Protein 1U00 (pdb70)

Radius of gyration: 21.73 Å; Cα contacts (8 Å, |Δi|>4): 408; chains: 2; bounding box: 70×28×55 Å

Organism: Escherichia coli (strain K12) (NCBI:txid83333)

GO terms:
  GO:0005524 ATP binding (F, IDA)
  GO:0005829 cytosol (C, IDA)
  GO:0016887 ATP hydrolysis activity (F, IDA)
  GO:1990230 iron-sulfur cluster transfer complex (C, IDA)
  GO:0043531 ADP binding (F, IDA)
  GO:0070417 cellular response to cold (P, IEP)
  GO:0005515 protein binding (F, IPI)

Solvent-accessible surface area: 13089 Å² total; per-residue (Å²): 206,98,64,12,60,1,3,9,1,0,25,6,31,36,26,4,4,21,70,13,0,72,99,94,22,67,18,82,19,53,118,52,47,14,0,10,6,24,26,85,35,21,71,10,0,5,0,7,0,0,27,2,18,30,39,36,35,154,43,16,105,74,61,26,144,31,19,0,150,52,3,35,70,70,94,42,37,44,2,61,0,131,0,48,0,81,6,38,67,125,27,45,11,20,0,32,0,82,3,159,81,90,36,45,98,25,64,38,126,40,67,87,96,214,45,39,78,123,84,33,27,58,58,40,62,160,51,28,157,74,92,41,72,98,6,87,139,24,40,101,30,10,75,46,59,28,55,1,39,127,16,42,44,69,17,126,20,11,22,84,71,25,42,90,43,21,56,91,76,64,76,106,79,5,54,83,7,15,62,88,0,49,133,34,14,151,32,116,80,39,109,38,0,106,63,4,16,56,56,2,79,72,73,20,61,99,5,60,51,78,81,112,85,29,72,60,113,56,82,130,178,33,139,63,122,97,141,132,72,19,0,31,81,53,117,155

Nearest PDB structures (foldseek):
  1u00-assembly1_A  TM=1.004E+00  e=6.717E-44  Escherichia coli
  3dpo-assembly2_A  TM=9.534E-01  e=3.598E-24  Escherichia coli K-12
  1dky-assembly1_A  TM=9.247E-01  e=4.054E-24  Escherichia coli
  1dkx-assembly1_A  TM=8.933E-01  e=2.232E-24  Escherichia coli
  4f01-assembly3_B  TM=8.906E-01  e=1.118E-23  Escherichia coli K-12

Sequence (236 aa):
MDVIPLSLGLETMGGLVEKVIPRNTTIPVARAQDFTTFKDGQTAMSIHVMQGERELVQDCRSLARFALRGIPALPAGGAHIRVTFQVDADGLLSVTAMEKSTGVEASIQVKPSYGLTDSEIASMIKDSMSYAEQDVKARMLAEQKVEAARVLESLHGALAADAALLSAAERQVIDDAAAHLSEVAQGDDVDAIEQAIKNVDKQTQDFAARRMDQSVRRALKGHSVDEELPPVKIHC

InterPro domains:
  IPR010236 ISC system FeS cluster assembly, HscA chaperone [MF_00679] (1-616)
  IPR010236 ISC system FeS cluster assembly, HscA chaperone [TIGR01991] (21-615)
  IPR013126 Heat shock protein 70 family [PF00012] (22-600)
  IPR013126 Heat shock protein 70 family [PTHR19375] (22-562)
  IPR018181 Heat shock protein 70, conserved site [PS00297] (24-31)
  IPR018181 Heat shock protein 70, conserved site [PS00329] (205-218)
  IPR018181 Heat shock protein 70, conserved site [PS01036] (332-346)
  IPR029047 Heat shock protein 70kD, peptide-binding domain superfamily [G3DSA:2.60.34.10] (380-518)
  IPR029047 Heat shock protein 70kD, peptide-binding domain superfamily [SSF100920] (384-535)
  IPR029048 Heat shock protein 70kD, C-terminal domain superfamily [G3DSA:1.20.1270.10] (520-615)
  IPR029048 Heat shock protein 70kD, C-terminal domain superfamily [SSF100934] (504-615)
  IPR042039 HscA chaperone, nucleotide-binding domain [cd10236] (18-379)
  IPR043129 ATPase, nucleotide binding domain [SSF53067] (20-196)
  IPR043129 ATPase, nucleotide binding domain [SSF53067] (200-377)

B-factor: mean 29.14, std 11.16, range [11.76, 73.15]

CATH classification: 2.60.34.10 (+1 more: 1.20.1270.10)

Secondary structure (DSSP, 8-state):
--B-SS-EEEEETTTEEEEEE-TT-BSSEEEEEEEE-SSTT---EEEEEEE-SSSBGGGSEEEEEEEE--PPP-STT-S-EEEEEEE-TT--EEEEEEETTT--EEEEEE---S---HHHHHHHHHHHHHTHHHHHHHHHHHHHHHHHHHHHHHHHHHHHHHGGGS-HHHHHHHHHHHHHHHHHTTSS-HHHHHHHHHHHHHHHHHHHHHHHHHHHHHHHH---S--/-PPPEES--

Foldseek 3Di:
DDWAQWFKFWQDALQWTDTFRHGGHDPQDKGKDKDWFQAAQDFKDKTWMWTADFTGNVLTHTQDIDMQGRQGGGGGRPWMKMWMWGQHPQGKIKIKIATDPPRRIDMDIGDDDDDDDPVVSVVRVVVCVVCVVVRVLSVLLSVLLSVLSSLLNVVVVLCVVPVVLDDPVLVVLLVVLNVLLVVCNPDRDSVSNVVSSVSNCVSCVVVVVVVVVVVCCCVPVHDDPVD/DDDDDDPDD

Structure (mmCIF, N/CA/C/O backbone):
data_1U00
#
_entry.id   1U00
#
_cell.length_a   62.761
_cell.length_b   83.340
_cell.length_c   128.734
_cell.angle_alpha   90.00
_cell.angle_beta   90.00
_cell.angle_gamma   90.00
#
_symmetry.space_group_name_H-M   'I 2 2 2'
#
loop_
_entity.id
_entity.type
_entity.pdbx_description
1 polymer 'Chaperone protein hscA'
2 polymer 'IscU recognition peptide'
3 water water
#
loop_
_atom_site.group_PDB
_atom_site.id
_atom_site.type_symbol
_atom_site.label_atom_id
_atom_site.label_alt_id
_atom_site.label_comp_id
_atom_site.label_asym_id
_atom_site.label_entity_id
_atom_site.label_seq_id
_atom_site.pdbx_PDB_ins_code
_atom_site.Cartn_x
_atom_site.Cartn_y
_atom_site.Cartn_z
_atom_site.occupancy
_atom_site.B_iso_or_equiv
_atom_site.auth_seq_id
_atom_site.auth_comp_id
_atom_site.auth_asym_id
_atom_site.auth_atom_id
_atom_site.pdbx_PDB_model_num
ATOM 1 N N . MET A 1 1 ? 47.257 17.891 50.994 1.00 41.59 389 MET A N 1
ATOM 2 C CA . MET A 1 1 ? 46.348 16.835 50.460 1.00 41.96 389 MET A CA 1
ATOM 3 C C . MET A 1 1 ? 46.660 16.506 48.981 1.00 40.57 389 MET A C 1
ATOM 4 O O . MET A 1 1 ? 47.126 17.400 48.219 1.00 43.56 389 MET A O 1
ATOM 9 N N . ASP A 1 2 ? 46.311 15.273 48.596 1.00 34.60 390 ASP A N 1
ATOM 10 C CA . ASP A 1 2 ? 46.342 14.718 47.260 1.00 30.27 390 ASP A CA 1
ATOM 11 C C . ASP A 1 2 ? 45.378 15.356 46.246 1.00 27.00 390 ASP A C 1
ATOM 12 O O . ASP A 1 2 ? 44.325 15.845 46.636 1.00 24.66 390 ASP A O 1
ATOM 17 N N . VAL A 1 3 ? 45.700 15.302 44.971 1.00 23.86 391 VAL A N 1
ATOM 18 C CA . VAL A 1 3 ? 44.858 15.908 43.937 1.00 26.03 391 VAL A CA 1
ATOM 19 C C . VAL A 1 3 ? 44.618 14.893 42.815 1.00 26.44 391 VAL A C 1
ATOM 20 O O . VAL A 1 3 ? 45.335 13.924 42.714 1.00 27.52 391 VAL A O 1
ATOM 24 N N . ILE A 1 4 ? 43.608 15.119 41.989 1.00 25.24 392 ILE A N 1
ATOM 25 C CA . ILE A 1 4 ? 43.361 14.270 40.813 1.00 26.78 392 ILE A CA 1
ATOM 26 C C . ILE A 1 4 ? 44.355 14.617 39.706 1.00 25.39 392 ILE A C 1
ATOM 27 O O . ILE A 1 4 ? 44.522 15.802 39.432 1.00 25.74 392 ILE A O 1
ATOM 32 N N . PRO A 1 5 ? 45.077 13.637 39.160 1.00 23.77 393 PRO A N 1
ATOM 33 C CA . PRO A 1 5 ? 46.144 13.969 38.184 1.00 23.71 393 PRO A CA 1
ATOM 34 C C . PRO A 1 5 ? 45.597 14.337 36.806 1.00 21.82 393 PRO A C 1
ATOM 35 O O . PRO A 1 5 ? 46.289 15.049 36.098 1.00 22.07 393 PRO A O 1
ATOM 39 N N . LEU A 1 6 ? 44.423 13.846 36.428 1.00 18.68 394 LEU A N 1
ATOM 40 C CA . LEU A 1 6 ? 43.831 14.161 35.120 1.00 19.64 394 LEU A CA 1
ATOM 41 C C . LEU A 1 6 ? 42.362 14.406 35.267 1.00 18.94 394 LEU A C 1
ATOM 42 O O . LEU A 1 6 ? 41.817 13.826 36.215 1.00 18.06 394 LEU A O 1
ATOM 47 N N . SER A 1 7 ? 41.714 15.133 34.334 1.00 17.47 395 SER A N 1
ATOM 48 C CA . SER A 1 7 ? 40.303 15.480 34.436 1.00 16.42 395 SER A CA 1
ATOM 49 C C . SER A 1 7 ? 39.496 14.207 34.305 1.00 16.16 395 SER A C 1
ATOM 50 O O . SER A 1 7 ? 39.888 13.319 33.527 1.00 15.31 395 SER A O 1
ATOM 53 N N . LEU A 1 8 ? 38.359 14.148 34.983 1.00 15.24 396 LEU A N 1
ATOM 54 C CA . LEU A 1 8 ? 37.433 13.042 34.895 1.00 15.36 396 LEU A CA 1
ATOM 55 C C . LEU A 1 8 ? 36.174 13.609 34.227 1.00 16.40 396 LEU A C 1
ATOM 56 O O . LEU A 1 8 ? 35.676 14.739 34.587 1.00 16.34 396 LEU A O 1
ATOM 61 N N . GLY A 1 9 ? 35.624 12.877 33.279 1.00 17.60 397 GLY A N 1
ATOM 62 C CA . GLY A 1 9 ? 34.444 13.332 32.555 1.00 17.32 397 GLY A CA 1
ATOM 63 C C . GLY A 1 9 ? 33.632 12.252 31.939 1.00 16.92 397 GLY A C 1
ATOM 64 O O . GLY A 1 9 ? 33.854 11.078 32.242 1.00 14.95 397 GLY A O 1
ATOM 65 N N . LEU A 1 10 ? 32.726 12.641 31.083 1.00 16.11 398 LEU A N 1
ATOM 66 C CA . LEU A 1 10 ? 31.706 11.757 30.548 1.00 18.46 398 LEU A CA 1
ATOM 67 C C . LEU A 1 10 ? 31.662 11.908 29.043 1.00 15.97 398 LEU A C 1
ATOM 68 O O . LEU A 1 10 ? 31.656 13.059 28.535 1.00 17.06 398 LEU A O 1
ATOM 73 N N . GLU A 1 11 ? 31.451 10.834 28.284 1.00 15.03 399 GLU A N 1
ATOM 74 C CA . GLU A 1 11 ? 31.168 10.947 26.849 1.00 15.32 399 GLU A CA 1
ATOM 75 C C . GLU A 1 11 ? 29.823 11.663 26.638 1.00 14.90 399 GLU A C 1
ATOM 76 O O . GLU A 1 11 ? 28.792 11.319 27.325 1.00 17.08 399 GLU A O 1
ATOM 82 N N . THR A 1 12 ? 29.791 12.622 25.740 1.00 14.85 400 THR A N 1
ATOM 83 C CA . THR A 1 12 ? 28.527 13.222 25.271 1.00 14.78 400 THR A CA 1
ATOM 84 C C . THR A 1 12 ? 28.334 13.018 23.762 1.00 16.01 400 THR A C 1
ATOM 85 O O . THR A 1 12 ? 29.277 12.608 23.055 1.00 15.24 400 THR A O 1
ATOM 89 N N . MET A 1 13 ? 27.126 13.266 23.267 1.00 17.42 401 MET A N 1
ATOM 90 C CA . MET A 1 13 ? 26.823 13.066 21.855 1.00 18.25 401 MET A CA 1
ATOM 91 C C . MET A 1 13 ? 27.905 13.637 20.943 1.00 19.62 401 MET A C 1
ATOM 92 O O . MET A 1 13 ? 28.390 14.743 21.152 1.00 21.24 401 MET A O 1
ATOM 97 N N . GLY A 1 14 ? 28.304 12.851 19.941 1.00 20.99 402 GLY A N 1
ATOM 98 C CA . GLY A 1 14 ? 29.234 13.302 18.920 1.00 21.85 402 GLY A CA 1
ATOM 99 C C . GLY A 1 14 ? 30.634 12.807 19.191 1.00 20.93 402 GLY A C 1
ATOM 100 O O . GLY A 1 14 ? 31.579 13.254 18.536 1.00 21.17 402 GLY A O 1
ATOM 101 N N . GLY A 1 15 ? 30.774 11.874 20.129 1.00 21.56 403 GLY A N 1
ATOM 102 C CA . GLY A 1 15 ? 32.101 11.343 20.470 1.00 20.17 403 GLY A CA 1
ATOM 103 C C . GLY A 1 15 ? 32.984 12.377 21.240 1.00 19.59 403 GLY A C 1
ATOM 104 O O . GLY A 1 15 ? 34.214 12.375 21.074 1.00 17.67 403 GLY A O 1
ATOM 105 N N . LEU A 1 16 ? 32.361 13.248 22.068 1.00 18.43 404 LEU A N 1
ATOM 106 C CA . LEU A 1 16 ? 33.056 14.327 22.762 1.00 18.40 404 LEU A CA 1
ATOM 107 C C . LEU A 1 16 ? 33.114 13.981 24.254 1.00 17.81 404 LEU A C 1
ATOM 108 O O . LEU A 1 16 ? 32.298 13.153 24.750 1.00 17.67 404 LEU A O 1
ATOM 113 N N . VAL A 1 17 ? 34.048 14.596 24.975 1.00 16.38 405 VAL A N 1
ATOM 114 C CA . VAL A 1 17 ? 34.191 14.394 26.399 1.00 16.07 405 VAL A CA 1
ATOM 115 C C . VAL A 1 17 ? 33.913 15.688 27.158 1.00 16.49 405 VAL A C 1
ATOM 116 O O . VAL A 1 17 ? 34.612 16.704 26.918 1.00 15.14 405 VAL A O 1
ATOM 120 N N . GLU A 1 18 ? 32.929 15.639 28.056 1.00 15.36 406 GLU A N 1
ATOM 121 C CA . GLU A 1 18 ? 32.587 16.782 28.927 1.00 16.90 406 GLU A CA 1
ATOM 122 C C . GLU A 1 18 ? 33.279 16.559 30.283 1.00 17.09 406 GLU A C 1
ATOM 123 O O . GLU A 1 18 ? 33.008 15.563 30.991 1.00 15.80 406 GLU A O 1
ATOM 129 N N . LYS A 1 19 ? 34.133 17.488 30.715 1.00 16.17 407 LYS A N 1
ATOM 130 C CA . LYS A 1 19 ? 34.861 17.365 31.963 1.00 15.38 407 LYS A CA 1
ATOM 131 C C . LYS A 1 19 ? 33.971 17.702 33.136 1.00 17.94 407 LYS A C 1
ATOM 132 O O . LYS A 1 19 ? 33.261 18.693 33.081 1.00 17.91 407 LYS A O 1
ATOM 138 N N . VAL A 1 20 ? 33.937 16.852 34.149 1.00 17.05 408 VAL A N 1
ATOM 139 C CA . VAL A 1 20 ? 33.089 17.005 35.331 1.00 15.99 408 VAL A CA 1
ATOM 140 C C . VAL A 1 20 ? 34.000 17.377 36.489 1.00 16.65 408 VAL A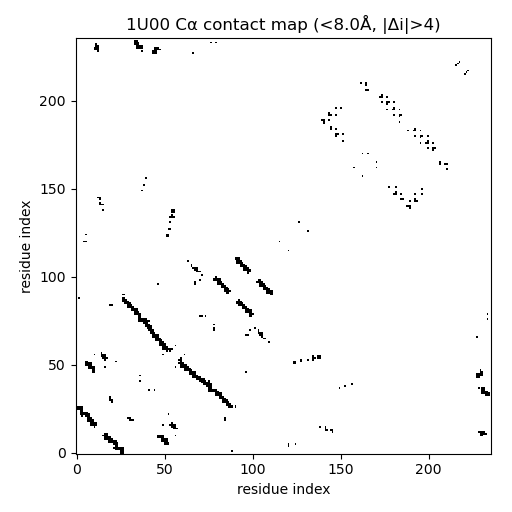 C 1
ATOM 141 O O . VAL A 1 20 ? 33.634 18.243 37.296 1.00 16.76 408 VAL A O 1
ATOM 145 N N . ILE A 1 21 ? 35.118 16.673 36.691 1.00 16.27 409 ILE A N 1
ATOM 146 C CA . ILE A 1 21 ? 36.050 17.067 37.793 1.00 17.25 409 ILE A CA 1
ATOM 147 C C . ILE A 1 21 ? 37.377 17.463 37.101 1.00 18.08 409 ILE A C 1
ATOM 148 O O . ILE A 1 21 ? 38.017 16.593 36.480 1.00 20.39 409 ILE A O 1
ATOM 153 N N . PRO A 1 22 ? 37.810 18.721 37.184 1.00 19.89 410 PRO A N 1
ATOM 154 C CA . PRO A 1 22 ? 39.095 19.148 36.535 1.00 19.57 410 PRO A CA 1
ATOM 155 C C . PRO A 1 22 ? 40.364 18.572 37.169 1.00 18.40 410 PRO A C 1
ATOM 156 O O . PRO A 1 22 ? 40.471 18.342 38.404 1.00 18.84 410 PRO A O 1
ATOM 160 N N . ARG A 1 23 ? 41.340 18.304 36.313 1.00 19.61 411 ARG A N 1
ATOM 161 C CA . ARG A 1 23 ? 42.698 17.989 36.667 1.00 19.91 411 ARG A CA 1
ATOM 162 C C . ARG A 1 23 ? 43.160 18.970 37.838 1.00 19.52 411 ARG A C 1
ATOM 163 O O . ARG A 1 23 ? 42.798 20.168 37.850 1.00 17.67 411 ARG A O 1
ATOM 171 N N . ASN A 1 24 ? 43.897 18.423 38.812 1.00 18.49 412 ASN A N 1
ATOM 172 C CA . ASN A 1 24 ? 44.432 19.197 39.910 1.00 22.73 412 ASN A CA 1
ATOM 173 C C . ASN A 1 24 ? 43.452 19.641 41.008 1.00 22.60 412 ASN A C 1
ATOM 174 O O . ASN A 1 24 ? 43.773 20.421 41.957 1.00 22.60 412 ASN A O 1
ATOM 179 N N . THR A 1 25 ? 42.286 19.033 41.007 1.00 20.21 413 THR A N 1
ATOM 180 C CA . THR A 1 25 ? 41.328 19.283 42.029 1.00 19.29 413 THR A CA 1
ATOM 181 C C . THR A 1 25 ? 41.729 18.452 43.280 1.00 19.80 413 THR A C 1
ATOM 182 O O . THR A 1 25 ? 42.057 17.279 43.156 1.00 17.51 413 THR A O 1
ATOM 186 N N . THR A 1 26 ? 41.728 19.050 44.451 1.00 20.66 414 THR A N 1
ATOM 187 C CA . THR A 1 26 ? 42.039 18.337 45.710 1.00 22.38 414 THR A CA 1
ATOM 188 C C . THR A 1 26 ? 40.974 17.232 46.005 1.00 20.90 414 THR A C 1
ATOM 189 O O . THR A 1 26 ? 39.776 17.483 45.844 1.00 18.48 414 THR A O 1
ATOM 193 N N . ILE A 1 27 ? 41.372 16.081 46.502 1.00 18.89 415 ILE A N 1
ATOM 194 C CA . ILE A 1 27 ? 40.402 15.072 46.860 1.00 19.21 415 ILE A CA 1
ATOM 195 C C . ILE A 1 27 ? 40.319 15.025 48.403 1.00 19.85 415 ILE A C 1
ATOM 196 O O . ILE A 1 27 ? 41.287 15.332 49.054 1.00 18.63 415 ILE A O 1
ATOM 201 N N . PRO A 1 28 ? 39.204 14.671 49.017 1.00 20.28 416 PRO A N 1
ATOM 202 C CA . PRO A 1 28 ? 37.972 14.164 48.393 1.00 18.90 416 PRO A CA 1
ATOM 203 C C . PRO A 1 28 ? 37.153 15.277 47.773 1.00 19.74 416 PRO A C 1
ATOM 204 O O . PRO A 1 28 ? 37.300 16.444 48.200 1.00 19.63 416 PRO A O 1
ATOM 208 N N . VAL A 1 29 ? 36.415 14.979 46.699 1.00 18.09 417 VAL A N 1
ATOM 209 C CA . VAL A 1 29 ? 35.649 15.993 46.000 1.00 18.88 417 VAL A CA 1
ATOM 210 C C . VAL A 1 29 ? 34.434 15.326 45.341 1.00 17.98 417 VAL A C 1
ATOM 211 O O . VAL A 1 29 ? 34.464 14.140 44.961 1.00 17.94 417 VAL A O 1
ATOM 215 N N . ALA A 1 30 ? 33.415 16.110 45.098 1.00 17.14 418 ALA A N 1
ATOM 216 C CA . ALA A 1 30 ? 32.282 15.705 44.276 1.00 16.53 418 ALA A CA 1
ATOM 217 C C . ALA A 1 30 ? 31.813 16.898 43.455 1.00 18.25 418 ALA A C 1
ATOM 218 O O . ALA A 1 30 ? 31.885 18.053 43.944 1.00 17.46 418 ALA A O 1
ATOM 220 N N . ARG A 1 31 ? 31.420 16.635 42.185 1.00 17.55 419 ARG A N 1
ATOM 221 C CA . ARG A 1 31 ? 30.918 17.638 41.246 1.00 16.75 419 ARG A CA 1
ATOM 222 C C . ARG A 1 31 ? 29.829 16.970 40.423 1.00 16.66 419 ARG A C 1
ATOM 223 O O . ARG A 1 31 ? 29.894 15.730 40.183 1.00 14.59 419 ARG A O 1
ATOM 231 N N . ALA A 1 32 ? 28.842 17.727 39.962 1.00 13.49 420 ALA A N 1
ATOM 232 C CA . ALA A 1 32 ? 27.785 17.186 39.121 1.00 15.34 420 ALA A CA 1
ATOM 233 C C . ALA A 1 32 ? 27.646 17.994 37.872 1.00 17.26 420 ALA A C 1
ATOM 234 O O . ALA A 1 32 ? 28.007 19.179 37.926 1.00 17.32 420 ALA A O 1
ATOM 236 N N . GLN A 1 33 ? 27.069 17.436 36.817 1.00 15.93 421 GLN A N 1
ATOM 237 C CA . GLN A 1 33 ? 26.618 18.196 35.620 1.00 16.75 421 GLN A CA 1
ATOM 238 C C . GLN A 1 33 ? 25.333 17.606 35.110 1.00 17.52 421 GLN A C 1
ATOM 239 O O . GLN A 1 33 ? 25.018 16.450 35.432 1.00 14.89 421 GLN A O 1
ATOM 245 N N . ASP A 1 34 ? 24.533 18.384 34.394 1.00 15.49 422 ASP A N 1
ATOM 246 C CA . ASP A 1 34 ? 23.206 17.979 33.988 1.00 15.58 422 ASP A CA 1
ATOM 247 C C . ASP A 1 34 ? 23.064 17.779 32.476 1.00 17.43 422 ASP A C 1
ATOM 248 O O . ASP A 1 34 ? 23.788 18.402 31.690 1.00 17.37 422 ASP A O 1
ATOM 253 N N . PHE A 1 35 ? 22.210 16.837 32.059 1.00 16.64 423 PHE A N 1
ATOM 254 C CA . PHE A 1 35 ? 22.159 16.349 30.714 1.00 15.66 423 PHE A CA 1
ATOM 255 C C . PHE A 1 35 ? 20.751 15.986 30.380 1.00 15.39 423 PHE A C 1
ATOM 256 O O . PHE A 1 35 ? 19.860 15.982 31.275 1.00 15.56 423 PHE A O 1
ATOM 264 N N . THR A 1 36 ? 20.528 15.676 29.100 1.00 16.59 424 THR A N 1
ATOM 265 C CA . THR A 1 36 ? 19.198 15.314 28.650 1.00 17.42 424 THR A CA 1
ATOM 266 C C . THR A 1 36 ? 19.284 14.269 27.534 1.00 18.50 424 THR A C 1
ATOM 267 O O . THR A 1 36 ? 20.401 13.847 27.178 1.00 15.36 424 THR A O 1
ATOM 271 N N . THR A 1 37 ? 18.110 13.917 26.994 1.00 18.12 425 THR A N 1
ATOM 272 C CA . THR A 1 37 ? 17.958 12.903 25.964 1.00 19.53 425 THR A CA 1
ATOM 273 C C . THR A 1 37 ? 18.071 13.565 24.581 1.00 20.57 425 THR A C 1
ATOM 274 O O . THR A 1 37 ? 17.983 14.807 24.428 1.00 20.58 425 THR A O 1
ATOM 278 N N . PHE A 1 38 ? 18.307 12.709 23.602 1.00 21.64 426 PHE A N 1
ATOM 279 C CA . PHE A 1 38 ? 18.483 13.059 22.206 1.00 22.41 426 PHE A CA 1
ATOM 280 C C . PHE A 1 38 ? 17.273 12.688 21.348 1.00 25.12 426 PHE A C 1
ATOM 281 O O . PHE A 1 38 ? 17.034 13.365 20.355 1.00 25.61 426 PHE A O 1
ATOM 289 N N . LYS A 1 39 ? 16.480 11.712 21.747 1.00 25.82 427 LYS A N 1
ATOM 290 C CA . LYS A 1 39 ? 15.332 11.284 20.948 1.00 26.90 427 LYS A CA 1
ATOM 291 C C . LYS A 1 39 ? 14.061 11.158 21.745 1.00 27.14 427 LYS A C 1
ATOM 292 O O . LYS A 1 39 ? 14.053 10.861 22.979 1.00 25.07 427 LYS A O 1
ATOM 294 N N . ASP A 1 40 ? 12.954 11.383 21.045 1.00 27.65 428 ASP A N 1
ATOM 295 C CA . ASP A 1 40 ? 11.628 11.286 21.614 1.00 29.79 428 ASP A CA 1
ATOM 296 C C . ASP A 1 40 ? 11.459 9.909 22.292 1.00 27.75 428 ASP A C 1
ATOM 297 O O . ASP A 1 40 ? 11.797 8.950 21.704 1.00 27.58 428 ASP A O 1
ATOM 302 N N . GLY A 1 41 ? 10.903 9.810 23.493 1.00 27.00 429 GLY A N 1
ATOM 303 C CA . GLY A 1 41 ? 10.675 8.499 24.100 1.00 26.34 429 GLY A CA 1
ATOM 304 C C . GLY A 1 41 ? 11.915 7.731 24.558 1.00 23.94 429 GLY A C 1
ATOM 305 O O . GLY A 1 41 ? 11.825 6.593 25.034 1.00 24.36 429 GLY A O 1
ATOM 306 N N . GLN A 1 42 ? 13.093 8.343 24.499 1.00 22.04 430 GLN A N 1
ATOM 307 C CA . GLN A 1 42 ? 14.324 7.682 25.034 1.00 20.52 430 GLN A CA 1
ATOM 308 C C . GLN A 1 42 ? 14.201 7.209 26.480 1.00 20.25 430 GLN A C 1
ATOM 309 O O . GLN A 1 42 ? 13.919 8.047 27.394 1.00 20.72 430 GLN A O 1
ATOM 315 N N . THR A 1 43 ? 14.442 5.910 26.773 1.00 18.17 431 THR A N 1
ATOM 316 C CA . THR A 1 43 ? 14.300 5.460 28.128 1.00 19.29 431 THR A CA 1
ATOM 317 C C . THR A 1 43 ? 15.632 5.102 28.750 1.00 18.98 431 THR A C 1
ATOM 318 O O . THR A 1 43 ? 15.701 4.779 29.952 1.00 19.63 431 THR A O 1
ATOM 322 N N . ALA A 1 44 ? 16.694 5.146 27.966 1.00 19.57 432 ALA A N 1
ATOM 323 C CA . ALA A 1 44 ? 18.009 4.812 28.529 1.00 20.87 432 ALA A CA 1
ATOM 324 C C . ALA A 1 44 ? 19.132 5.789 28.132 1.00 20.01 432 ALA A C 1
ATOM 325 O O . ALA A 1 44 ? 19.102 6.356 27.012 1.00 21.38 432 ALA A O 1
ATOM 327 N N . MET A 1 45 ? 20.179 5.880 28.959 1.00 17.58 433 MET A N 1
ATOM 328 C CA . MET A 1 45 ? 21.305 6.716 28.542 1.00 17.87 433 MET A CA 1
ATOM 329 C C . MET A 1 45 ? 22.587 6.031 28.960 1.00 16.85 433 MET A C 1
ATOM 330 O O . MET A 1 45 ? 22.684 5.568 30.123 1.00 17.08 433 MET A O 1
ATOM 335 N N . SER A 1 46 ? 23.583 6.077 28.088 1.00 17.36 434 SER A N 1
ATOM 336 C CA . SER A 1 46 ? 24.893 5.481 28.368 1.00 17.65 434 SER A CA 1
ATOM 337 C C . SER A 1 46 ? 25.838 6.413 29.105 1.00 17.73 434 SER A C 1
ATOM 338 O O . SER A 1 46 ? 25.974 7.550 28.681 1.00 18.67 434 SER A O 1
ATOM 341 N N . ILE A 1 47 ? 26.318 6.036 30.293 1.00 14.73 435 ILE A N 1
ATOM 342 C CA . ILE A 1 47 ? 27.208 6.867 31.107 1.00 13.69 435 ILE A CA 1
ATOM 343 C C . ILE A 1 47 ? 28.638 6.305 30.989 1.00 16.53 435 ILE A C 1
ATOM 344 O O . ILE A 1 47 ? 28.898 5.200 31.489 1.00 17.73 435 ILE A O 1
ATOM 349 N N . HIS A 1 48 ? 29.540 6.969 30.233 1.00 15.63 436 HIS A N 1
ATOM 350 C CA . HIS A 1 48 ? 30.834 6.416 29.859 1.00 15.93 436 HIS A CA 1
ATOM 351 C C . HIS A 1 48 ? 31.823 7.360 30.482 1.00 17.16 436 HIS A C 1
ATOM 352 O O . HIS A 1 48 ? 31.892 8.573 30.006 1.00 16.15 436 HIS A O 1
ATOM 359 N N . VAL A 1 49 ? 32.437 6.929 31.560 1.00 15.01 437 VAL A N 1
ATOM 360 C CA . VAL A 1 49 ? 33.366 7.664 32.401 1.00 15.98 437 VAL A CA 1
ATOM 361 C C . VAL A 1 49 ? 34.806 7.615 31.794 1.00 18.32 437 VAL A C 1
ATOM 362 O O . VAL A 1 49 ? 35.376 6.519 31.536 1.00 14.34 437 VAL A O 1
ATOM 366 N N . MET A 1 50 ? 35.388 8.781 31.568 1.00 16.33 438 MET A N 1
ATOM 367 C CA . MET A 1 50 ? 36.701 8.899 30.988 1.00 19.45 438 MET A CA 1
ATOM 368 C C . MET A 1 50 ? 37.639 9.804 31.757 1.00 19.16 438 MET A C 1
ATOM 369 O O . MET A 1 50 ? 37.221 10.602 32.604 1.00 17.57 438 MET A O 1
ATOM 374 N N . GLN A 1 51 ? 38.911 9.668 31.423 1.00 15.78 439 GLN A N 1
ATOM 375 C CA . GLN A 1 51 ? 39.958 10.362 32.070 1.00 15.22 439 GLN A CA 1
ATOM 376 C C . GLN A 1 51 ? 40.853 10.954 31.024 1.00 16.95 439 GLN A C 1
ATOM 377 O O . GLN A 1 51 ? 41.289 10.231 30.042 1.00 18.08 439 GLN A O 1
ATOM 383 N N . GLY A 1 52 ? 41.176 12.230 31.171 1.00 18.44 440 GLY A N 1
ATOM 384 C CA . GLY A 1 52 ? 42.073 12.905 30.229 1.00 19.17 440 GLY A CA 1
ATOM 385 C C . GLY A 1 52 ? 41.693 14.364 29.990 1.00 19.17 440 GLY A C 1
ATOM 386 O O . GLY A 1 52 ? 40.684 14.858 30.529 1.00 18.24 440 GLY A O 1
ATOM 387 N N . GLU A 1 53 ? 42.492 15.052 29.179 1.00 19.55 441 GLU A N 1
ATOM 388 C CA . GLU A 1 53 ? 42.359 16.449 28.949 1.00 21.11 441 GLU A CA 1
ATOM 389 C C . GLU A 1 53 ? 41.833 16.843 27.551 1.00 21.72 441 GLU A C 1
ATOM 390 O O . GLU A 1 53 ? 41.301 17.923 27.408 1.00 23.28 441 GLU A O 1
ATOM 396 N N . ARG A 1 54 ? 41.898 15.947 26.575 1.00 20.74 442 ARG A N 1
ATOM 397 C CA . ARG A 1 54 ? 41.496 16.260 25.206 1.00 19.30 442 ARG A CA 1
ATOM 398 C C . ARG A 1 54 ? 39.977 16.168 24.944 1.00 19.36 442 ARG A C 1
ATOM 399 O O . ARG A 1 54 ? 39.242 15.714 25.842 1.00 18.84 442 ARG A O 1
ATOM 407 N N . GLU A 1 55 ? 39.521 16.579 23.761 1.00 16.70 443 GLU A N 1
ATOM 408 C CA . GLU A 1 55 ? 38.111 16.859 23.530 1.00 18.14 443 GLU A CA 1
ATOM 409 C C . GLU A 1 55 ? 37.412 15.628 22.971 1.00 18.22 443 GLU A C 1
ATOM 410 O O . GLU A 1 55 ? 36.235 15.465 23.245 1.00 18.59 443 GLU A O 1
ATOM 416 N N . LEU A 1 56 ? 38.138 14.742 22.254 1.00 20.16 444 LEU A N 1
ATOM 417 C CA . LEU A 1 56 ? 37.487 13.545 21.658 1.00 19.54 444 LEU A CA 1
ATOM 418 C C . LEU A 1 56 ? 37.650 12.255 22.470 1.00 19.06 444 LEU A C 1
ATOM 419 O O . LEU A 1 56 ? 38.682 11.990 23.100 1.00 17.44 444 LEU A O 1
ATOM 424 N N . VAL A 1 57 ? 36.614 11.409 22.429 1.00 18.82 445 VAL A N 1
ATOM 425 C CA . VAL A 1 57 ? 36.637 10.157 23.181 1.00 19.46 445 VAL A CA 1
ATOM 426 C C . VAL A 1 57 ? 37.884 9.328 22.884 1.00 19.91 445 VAL A C 1
ATOM 427 O O . VAL A 1 57 ? 38.503 8.749 23.760 1.00 17.35 445 VAL A O 1
ATOM 431 N N . GLN A 1 58 ? 38.252 9.301 21.623 1.00 20.59 446 GLN A N 1
ATOM 432 C CA . GLN A 1 58 ? 39.378 8.457 21.199 1.00 24.44 446 GLN A CA 1
ATOM 433 C C . GLN A 1 58 ? 40.697 8.971 21.733 1.00 23.95 446 GLN A C 1
ATOM 434 O O . GLN A 1 58 ? 41.684 8.231 21.795 1.00 24.58 446 GLN A O 1
ATOM 440 N N . ASP A 1 59 ? 40.746 10.234 22.150 1.00 21.19 447 ASP A N 1
ATOM 441 C CA . ASP A 1 59 ? 41.961 10.727 22.748 1.00 21.99 447 ASP A CA 1
ATOM 442 C C . ASP A 1 59 ? 41.980 10.749 24.294 1.00 22.77 447 ASP A C 1
ATOM 443 O O . ASP A 1 59 ? 42.891 11.354 24.880 1.00 22.56 447 ASP A O 1
ATOM 448 N N . CYS A 1 60 ? 40.963 10.179 24.972 1.00 19.43 448 CYS A N 1
ATOM 449 C CA . CYS A 1 60 ? 40.961 10.083 26.444 1.00 19.24 448 CYS A CA 1
ATOM 450 C C . CYS A 1 60 ? 40.978 8.622 26.817 1.00 20.43 448 CYS A C 1
ATOM 451 O O . CYS A 1 60 ? 40.713 7.763 25.955 1.00 20.38 448 CYS A O 1
ATOM 454 N N . ARG A 1 61 ? 41.234 8.338 28.071 1.00 19.98 449 ARG A N 1
ATOM 455 C CA . ARG A 1 61 ? 41.203 6.957 28.556 1.00 22.24 449 ARG A CA 1
ATOM 456 C C . ARG A 1 61 ? 39.840 6.503 29.080 1.00 20.66 449 ARG A C 1
ATOM 457 O O . ARG A 1 61 ? 39.291 7.159 29.965 1.00 22.52 449 ARG A O 1
ATOM 465 N N . SER A 1 62 ? 39.288 5.413 28.558 1.00 19.99 450 SER A N 1
ATOM 466 C CA . SER A 1 62 ? 37.989 4.877 28.998 1.00 20.90 450 SER A CA 1
ATOM 467 C C . SER A 1 62 ? 38.149 4.211 30.369 1.00 22.14 450 SER A C 1
ATOM 468 O O . SER A 1 62 ? 38.945 3.253 30.511 1.00 23.30 450 SER A O 1
ATOM 471 N N . LEU A 1 63 ? 37.449 4.684 31.408 1.00 20.14 451 LEU A N 1
ATOM 472 C CA . LEU A 1 63 ? 37.515 4.047 32.716 1.00 19.56 451 LEU A CA 1
ATOM 473 C C . LEU A 1 63 ? 36.391 3.009 32.940 1.00 21.54 451 LEU A C 1
ATOM 474 O O . LEU A 1 63 ? 36.640 1.917 33.453 1.00 19.46 451 LEU A O 1
ATOM 479 N N . ALA A 1 64 ? 35.159 3.370 32.586 1.00 20.53 452 ALA A N 1
ATOM 480 C CA . ALA A 1 64 ? 34.003 2.441 32.807 1.00 19.26 452 ALA A CA 1
ATOM 481 C C . ALA A 1 64 ? 32.805 2.913 32.071 1.00 20.62 452 ALA A C 1
ATOM 482 O O . ALA A 1 64 ? 32.723 4.122 31.621 1.00 18.88 452 ALA A O 1
ATOM 484 N N . ARG A 1 65 ? 31.835 2.028 31.898 1.00 18.05 453 ARG A N 1
ATOM 485 C CA . ARG A 1 65 ? 30.610 2.388 31.242 1.00 18.97 453 ARG A CA 1
ATOM 486 C C . ARG A 1 65 ? 29.466 1.659 31.940 1.00 21.02 453 ARG A C 1
ATOM 487 O O . ARG A 1 65 ? 29.636 0.462 32.338 1.00 19.27 453 ARG A O 1
ATOM 495 N N . PHE A 1 66 ? 28.308 2.337 32.092 1.00 17.41 454 PHE A N 1
ATOM 496 C CA . PHE A 1 66 ? 27.087 1.731 32.578 1.00 18.23 454 PHE A CA 1
ATOM 497 C C . PHE A 1 66 ? 25.877 2.455 31.976 1.00 18.31 454 PHE A C 1
ATOM 498 O O . PHE A 1 66 ? 26.083 3.447 31.353 1.00 17.51 454 PHE A O 1
ATOM 506 N N . ALA A 1 67 ? 24.647 1.995 32.166 1.00 19.21 455 ALA A N 1
ATOM 507 C CA . ALA A 1 67 ? 23.485 2.749 31.667 1.00 19.21 455 ALA A CA 1
ATOM 508 C C . ALA A 1 67 ? 22.538 3.116 32.762 1.00 20.06 455 ALA A C 1
ATOM 509 O O . ALA A 1 67 ? 22.347 2.401 33.688 1.00 18.54 455 ALA A O 1
ATOM 511 N N . LEU A 1 68 ? 21.908 4.274 32.595 1.00 19.96 456 LEU A N 1
ATOM 512 C CA . LEU A 1 68 ? 20.782 4.640 33.349 1.00 18.35 456 LEU A CA 1
ATOM 513 C C . LEU A 1 68 ? 19.589 4.159 32.515 1.00 18.30 456 LEU A C 1
ATOM 514 O O . LEU A 1 68 ? 19.421 4.512 31.353 1.00 16.29 456 LEU A O 1
ATOM 519 N N . ARG A 1 69 ? 18.679 3.435 33.150 1.00 19.40 457 ARG A N 1
ATOM 520 C CA . ARG A 1 69 ? 17.476 2.908 32.451 1.00 20.21 457 ARG A CA 1
ATOM 521 C C . ARG A 1 69 ? 16.240 3.305 33.213 1.00 19.57 457 ARG A C 1
ATOM 522 O O . ARG A 1 69 ? 16.340 3.795 34.334 1.00 20.78 457 ARG A O 1
ATOM 530 N N . GLY A 1 70 ? 15.058 3.149 32.639 1.00 20.31 458 GLY A N 1
ATOM 531 C CA . GLY A 1 70 ? 13.844 3.514 33.357 1.00 21.09 458 GLY A CA 1
ATOM 532 C C . GLY A 1 70 ? 13.545 5.030 33.269 1.00 22.70 458 GLY A C 1
ATOM 533 O O . GLY A 1 70 ? 12.752 5.546 34.074 1.00 22.40 458 GLY A O 1
ATOM 534 N N . ILE A 1 71 ? 14.196 5.753 32.335 1.00 22.32 459 ILE A N 1
ATOM 535 C CA . ILE A 1 71 ? 13.908 7.187 32.210 1.00 21.38 459 ILE A CA 1
ATOM 536 C C . ILE A 1 71 ? 12.458 7.230 31.716 1.00 20.93 459 ILE A C 1
ATOM 537 O O . ILE A 1 71 ? 12.181 6.615 30.676 1.00 18.29 459 ILE A O 1
ATOM 542 N N . PRO A 1 72 ? 11.582 8.047 32.304 1.00 22.66 460 PRO A N 1
ATOM 543 C CA . PRO A 1 72 ? 10.228 8.198 31.722 1.00 24.28 460 PRO A CA 1
ATOM 544 C C . PRO A 1 72 ? 10.281 8.673 30.271 1.00 23.73 460 PRO A C 1
ATOM 545 O O . PRO A 1 72 ? 11.084 9.544 29.891 1.00 23.05 460 PRO A O 1
ATOM 549 N N . ALA A 1 73 ? 9.402 8.132 29.452 1.00 25.07 461 ALA A N 1
ATOM 550 C CA . ALA A 1 73 ? 9.388 8.418 28.034 1.00 26.21 461 ALA A CA 1
ATOM 551 C C . ALA A 1 73 ? 8.841 9.858 27.859 1.00 27.82 461 ALA A C 1
ATOM 552 O O . ALA A 1 73 ? 7.690 10.178 28.250 1.00 28.13 461 ALA A O 1
ATOM 554 N N . LEU A 1 74 ? 9.640 10.732 27.277 1.00 26.76 462 LEU A N 1
ATOM 555 C CA . LEU A 1 74 ? 9.242 12.139 27.133 1.00 26.76 462 LEU A CA 1
ATOM 556 C C . LEU A 1 74 ? 9.820 12.596 25.793 1.00 27.08 462 LEU A C 1
ATOM 557 O O . LEU A 1 74 ? 10.636 11.912 25.208 1.00 25.53 462 LEU A O 1
ATOM 562 N N . PRO A 1 75 ? 9.383 13.733 25.274 1.00 27.94 463 PRO A N 1
ATOM 563 C CA . PRO A 1 75 ? 9.929 14.293 24.023 1.00 27.45 463 PRO A CA 1
ATOM 564 C C . PRO A 1 75 ? 11.442 14.532 24.142 1.00 25.53 463 PRO A C 1
ATOM 565 O O . PRO A 1 75 ? 11.918 14.671 25.266 1.00 25.88 463 PRO A O 1
ATOM 569 N N . ALA A 1 76 ? 12.172 14.514 23.036 1.00 25.79 464 ALA A N 1
ATOM 570 C CA . ALA A 1 76 ? 13.603 14.683 23.032 1.00 25.89 464 ALA A CA 1
ATOM 571 C C . ALA A 1 76 ? 13.975 15.979 23.784 1.00 26.53 464 ALA A C 1
ATOM 572 O O . ALA A 1 76 ? 13.382 17.011 23.573 1.00 24.60 464 ALA A O 1
ATOM 574 N N . GLY A 1 77 ? 14.953 15.895 24.662 1.00 24.67 465 GLY A N 1
ATOM 575 C CA . GLY A 1 77 ? 15.366 17.038 25.449 1.00 24.29 465 GLY A CA 1
ATOM 576 C C . GLY A 1 77 ? 14.524 17.291 26.657 1.00 24.91 465 GLY A C 1
ATOM 577 O O . GLY A 1 77 ? 14.755 18.276 27.283 1.00 26.75 465 GLY A O 1
ATOM 578 N N . GLY A 1 78 ? 13.539 16.449 26.968 1.00 23.83 466 GLY A N 1
ATOM 579 C CA . GLY A 1 78 ? 12.608 16.725 28.046 1.00 24.68 466 GLY A CA 1
ATOM 580 C C . GLY A 1 78 ? 12.990 16.154 29.396 1.00 25.12 466 GLY A C 1
ATOM 581 O O . GLY A 1 78 ? 12.809 16.809 30.418 1.00 27.20 466 GLY A O 1
ATOM 582 N N . ALA A 1 79 ? 13.614 14.992 29.419 1.00 22.18 467 ALA A N 1
ATOM 583 C CA . ALA A 1 79 ? 14.005 14.389 30.709 1.00 20.35 467 ALA A CA 1
ATOM 584 C C . ALA A 1 79 ? 15.215 15.068 31.275 1.00 19.55 467 ALA A C 1
ATOM 585 O O . ALA A 1 79 ? 16.131 15.375 30.538 1.00 21.42 467 ALA A O 1
ATOM 587 N N . HIS A 1 80 ? 15.254 15.302 32.571 1.00 18.08 468 HIS A N 1
ATOM 588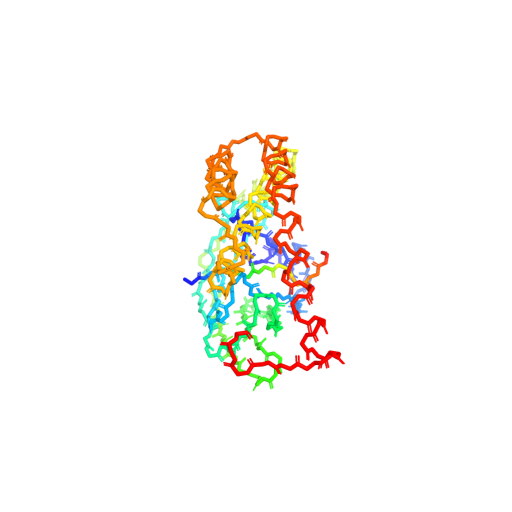 C CA . HIS A 1 80 ? 16.356 16.033 33.130 1.00 17.62 468 HIS A CA 1
ATOM 589 C C . HIS A 1 80 ? 17.198 15.010 33.947 1.00 16.30 468 HIS A C 1
ATOM 590 O O . HIS A 1 80 ? 16.719 14.467 34.942 1.00 17.60 468 HIS A O 1
ATOM 597 N N . ILE A 1 81 ? 18.418 14.771 33.521 1.00 16.05 469 ILE A N 1
ATOM 598 C CA . ILE A 1 81 ? 19.398 13.896 34.217 1.00 16.92 469 ILE A CA 1
ATOM 599 C C . ILE A 1 81 ? 20.542 14.633 34.933 1.00 15.75 469 ILE A C 1
ATOM 600 O O . ILE A 1 81 ? 21.099 15.565 34.397 1.00 19.18 469 ILE A O 1
ATOM 605 N N . ARG A 1 82 ? 20.851 14.311 36.167 1.00 13.95 470 ARG A N 1
ATOM 606 C CA . ARG A 1 82 ? 22.053 14.844 36.825 1.00 14.17 470 ARG A CA 1
ATOM 607 C C . ARG A 1 82 ? 23.052 13.673 36.973 1.00 15.95 470 ARG A C 1
ATOM 608 O O . ARG A 1 82 ? 22.638 12.580 37.479 1.00 15.70 470 ARG A O 1
ATOM 616 N N . VAL A 1 83 ? 24.293 13.861 36.550 1.00 14.17 471 VAL A N 1
ATOM 617 C CA . VAL A 1 83 ? 25.395 12.885 36.836 1.00 14.83 471 VAL A CA 1
ATOM 618 C C . VAL A 1 83 ? 26.369 13.469 37.821 1.00 15.90 471 VAL A C 1
ATOM 619 O O . VAL A 1 83 ? 26.917 14.586 37.631 1.00 15.10 471 VAL A O 1
ATOM 623 N N . THR A 1 84 ? 26.557 12.798 38.925 1.00 15.01 472 THR A N 1
ATOM 624 C CA . THR A 1 84 ? 27.463 13.176 39.926 1.00 14.79 472 THR A CA 1
ATOM 625 C C . THR A 1 84 ? 28.730 12.295 39.974 1.00 16.53 472 THR A C 1
ATOM 626 O O . THR A 1 84 ? 28.580 11.031 40.073 1.00 15.92 472 THR A O 1
ATOM 630 N N . PHE A 1 85 ? 29.902 12.916 40.002 1.00 14.81 473 PHE A N 1
ATOM 631 C CA . PHE A 1 85 ? 31.200 12.208 40.153 1.00 14.28 473 PHE A CA 1
ATOM 632 C C . PHE A 1 85 ? 31.716 12.474 41.555 1.00 16.09 473 PHE A C 1
ATOM 633 O O . PHE A 1 85 ? 31.692 13.619 42.042 1.00 16.05 473 PHE A O 1
ATOM 641 N N . GLN A 1 86 ? 32.129 11.431 42.262 1.00 16.32 474 GLN A N 1
ATOM 642 C CA . GLN A 1 86 ? 32.661 11.542 43.612 1.00 19.45 474 GLN A CA 1
ATOM 643 C C . GLN A 1 86 ? 34.028 10.827 43.699 1.00 18.89 474 GLN A C 1
ATOM 644 O O . GLN A 1 86 ? 34.134 9.703 43.241 1.00 20.20 474 GLN A O 1
ATOM 650 N N . VAL A 1 87 ? 35.066 11.455 44.201 1.00 18.50 475 VAL A N 1
ATOM 651 C CA . VAL A 1 87 ? 36.345 10.747 44.424 1.00 20.11 475 VAL A CA 1
ATOM 652 C C . VAL A 1 87 ? 36.641 10.896 45.914 1.00 21.31 475 VAL A C 1
ATOM 653 O O . VAL A 1 87 ? 36.741 12.010 46.443 1.00 18.00 475 VAL A O 1
ATOM 657 N N . ASP A 1 88 ? 36.751 9.784 46.622 1.00 22.74 476 ASP A N 1
ATOM 658 C CA . ASP A 1 88 ? 36.964 9.822 48.056 1.00 23.52 476 ASP A CA 1
ATOM 659 C C . ASP A 1 88 ? 38.457 9.990 48.339 1.00 24.17 476 ASP A C 1
ATOM 660 O O . ASP A 1 88 ? 39.248 9.975 47.429 1.00 22.40 476 ASP A O 1
ATOM 665 N N . ALA A 1 89 ? 38.823 10.184 49.606 1.00 25.70 477 ALA A N 1
ATOM 666 C CA . ALA A 1 89 ? 40.211 10.405 50.036 1.00 27.42 477 ALA A CA 1
ATOM 667 C C . ALA A 1 89 ? 41.136 9.232 49.702 1.00 29.09 477 ALA A C 1
ATOM 668 O O . ALA A 1 89 ? 42.330 9.430 49.564 1.00 30.17 477 ALA A O 1
ATOM 670 N N . ASP A 1 90 ? 40.589 8.029 49.555 1.00 30.40 478 ASP A N 1
ATOM 671 C CA . ASP A 1 90 ? 41.397 6.911 49.079 1.00 33.88 478 ASP A CA 1
ATOM 672 C C . ASP A 1 90 ? 41.420 6.772 47.528 1.00 33.58 478 ASP A C 1
ATOM 673 O O . ASP A 1 90 ? 41.899 5.777 47.018 1.00 34.95 478 ASP A O 1
ATOM 678 N N . GLY A 1 91 ? 40.812 7.693 46.786 1.00 31.06 479 GLY A N 1
ATOM 679 C CA . GLY A 1 91 ? 40.768 7.567 45.347 1.00 28.79 479 GLY A CA 1
ATOM 680 C C . GLY A 1 91 ? 39.684 6.710 44.759 1.00 25.97 479 GLY A C 1
ATOM 681 O O . GLY A 1 91 ? 39.655 6.584 43.556 1.00 27.78 479 GLY A O 1
ATOM 682 N N . LEU A 1 92 ? 38.753 6.180 45.540 1.00 23.45 480 LEU A N 1
ATOM 683 C CA . LEU A 1 92 ? 37.599 5.496 44.993 1.00 24.63 480 LEU A CA 1
ATOM 684 C C . LEU A 1 92 ? 36.713 6.499 44.218 1.00 23.14 480 LEU A C 1
ATOM 685 O O . LEU A 1 92 ? 36.370 7.536 44.760 1.00 21.19 480 LEU A O 1
ATOM 690 N N . LEU A 1 93 ? 36.321 6.136 43.004 1.00 21.01 481 LEU A N 1
ATOM 691 C CA . LEU A 1 93 ? 35.465 6.947 42.138 1.00 20.53 481 LEU A CA 1
ATOM 692 C C . LEU A 1 93 ? 34.113 6.352 42.096 1.00 18.53 481 LEU A C 1
ATOM 693 O O . LEU A 1 93 ? 33.990 5.164 41.792 1.00 21.20 481 LEU A O 1
ATOM 698 N N . SER A 1 94 ? 33.111 7.098 42.501 1.00 17.20 482 SER A N 1
ATOM 699 C CA . SER A 1 94 ? 31.694 6.730 42.303 1.00 18.55 482 SER A CA 1
ATOM 700 C C . SER A 1 94 ? 31.032 7.655 41.302 1.00 18.56 482 SER A C 1
ATOM 701 O O . SER A 1 94 ? 31.335 8.903 41.316 1.00 17.52 482 SER A O 1
ATOM 704 N N . VAL A 1 95 ? 30.238 7.110 40.380 1.00 18.09 483 VAL A N 1
ATOM 705 C CA . VAL A 1 95 ? 29.493 7.960 39.429 1.00 17.08 483 VAL A CA 1
ATOM 706 C C . VAL A 1 95 ? 28.027 7.568 39.544 1.00 18.21 483 VAL A C 1
ATOM 707 O O . VAL A 1 95 ? 27.659 6.332 39.461 1.00 17.17 483 VAL A O 1
ATOM 711 N N . THR A 1 96 ? 27.134 8.547 39.685 1.00 15.89 484 THR A N 1
ATOM 712 C CA . THR A 1 96 ? 25.727 8.301 39.793 1.00 15.39 484 THR A CA 1
ATOM 713 C C . THR A 1 96 ? 24.956 9.100 38.765 1.00 17.53 484 THR A C 1
ATOM 714 O O . THR A 1 96 ? 25.272 10.266 38.594 1.00 17.19 484 THR A O 1
ATOM 718 N N . ALA A 1 97 ? 24.010 8.494 38.030 1.00 15.89 485 ALA A N 1
ATOM 719 C CA . ALA A 1 97 ? 23.105 9.196 37.144 1.00 15.99 485 ALA A CA 1
ATOM 720 C C . ALA A 1 97 ? 21.709 9.099 37.708 1.00 17.53 485 ALA A C 1
ATOM 721 O O . ALA A 1 97 ? 21.225 7.983 38.072 1.00 16.00 485 ALA A O 1
ATOM 723 N N . MET A 1 98 ? 20.939 10.191 37.704 1.00 17.13 486 MET A N 1
ATOM 724 C CA . MET A 1 98 ? 19.638 10.197 38.258 1.00 17.85 486 MET A CA 1
ATOM 725 C C . MET A 1 98 ? 18.706 11.130 37.474 1.00 20.15 486 MET A C 1
ATOM 726 O O . MET A 1 98 ? 19.148 12.189 37.016 1.00 19.21 486 MET A O 1
ATOM 731 N N . GLU A 1 99 ? 17.444 10.743 37.323 1.00 19.19 487 GLU A N 1
ATOM 732 C CA . GLU A 1 99 ? 16.476 11.524 36.533 1.00 19.07 487 GLU A CA 1
ATOM 733 C C . GLU A 1 99 ? 15.550 12.263 37.490 1.00 18.75 487 GLU A C 1
ATOM 734 O O . GLU A 1 99 ? 15.260 11.781 38.563 1.00 19.63 487 GLU A O 1
ATOM 740 N N . LYS A 1 100 ? 15.103 13.468 37.113 1.00 18.29 488 LYS A N 1
ATOM 741 C CA . LYS A 1 100 ? 14.480 14.383 38.030 1.00 20.25 488 LYS A CA 1
ATOM 742 C C . LYS A 1 100 ? 13.080 13.947 38.581 1.00 20.49 488 LYS A C 1
ATOM 743 O O . LYS A 1 100 ? 12.816 13.968 39.758 1.00 22.35 488 LYS A O 1
ATOM 749 N N . SER A 1 101 ? 12.194 13.609 37.695 1.00 22.45 489 SER A N 1
ATOM 750 C CA . SER A 1 101 ? 10.788 13.475 38.016 1.00 23.39 489 SER A CA 1
ATOM 751 C C . SER A 1 101 ? 10.469 12.241 38.787 1.00 24.83 489 SER A C 1
ATOM 752 O O . SER A 1 101 ? 9.529 12.288 39.566 1.00 25.30 489 SER A O 1
ATOM 755 N N . THR A 1 102 ? 11.260 11.145 38.632 1.00 23.53 490 THR A N 1
ATOM 756 C CA . THR A 1 102 ? 10.995 9.894 39.343 1.00 25.11 490 THR A CA 1
ATOM 757 C C . THR A 1 102 ? 12.110 9.534 40.297 1.00 26.93 490 THR A C 1
ATOM 758 O O . THR A 1 102 ? 11.962 8.678 41.194 1.00 25.66 490 THR A O 1
ATOM 762 N N . GLY A 1 103 ? 13.272 10.175 40.152 1.00 25.08 491 GLY A N 1
ATOM 763 C CA . GLY A 1 103 ? 14.382 9.832 41.028 1.00 23.78 491 GLY A CA 1
ATOM 764 C C . GLY A 1 103 ? 15.052 8.524 40.603 1.00 24.21 491 GLY A C 1
ATOM 765 O O . GLY A 1 103 ? 15.946 8.042 41.285 1.00 26.62 491 GLY A O 1
ATOM 766 N N . VAL A 1 104 ? 14.647 7.932 39.509 1.00 23.00 492 VAL A N 1
ATOM 767 C CA . VAL A 1 104 ? 15.321 6.718 39.093 1.00 24.24 492 VAL A CA 1
ATOM 768 C C . VAL A 1 104 ? 16.867 6.988 39.020 1.00 24.69 492 VAL A C 1
ATOM 769 O O . VAL A 1 104 ? 17.288 8.095 38.613 1.00 20.51 492 VAL A O 1
ATOM 773 N N . GLU A 1 105 ? 17.685 6.018 39.439 1.00 22.53 493 GLU A N 1
ATOM 774 C CA . GLU A 1 105 ? 19.131 6.168 39.431 1.00 22.85 493 GLU A CA 1
ATOM 775 C C . GLU A 1 105 ? 19.895 4.906 39.119 1.00 24.02 493 GLU A C 1
ATOM 776 O O . GLU A 1 105 ? 19.331 3.763 39.259 1.00 24.29 493 GLU A O 1
ATOM 782 N N . ALA A 1 106 ? 21.129 5.089 38.661 1.00 21.26 494 ALA A N 1
ATOM 783 C CA . ALA A 1 106 ? 22.068 3.989 38.457 1.00 19.72 494 ALA A CA 1
ATOM 784 C C . ALA A 1 106 ? 23.454 4.522 38.885 1.00 20.76 494 ALA A C 1
ATOM 785 O O . ALA A 1 106 ? 23.762 5.763 38.680 1.00 19.27 494 ALA A O 1
ATOM 787 N N . SER A 1 107 ? 24.322 3.655 39.446 1.00 18.44 495 SER A N 1
ATOM 788 C CA . SER A 1 107 ? 25.614 4.088 39.852 1.00 21.27 495 SER A CA 1
ATOM 789 C C . SER A 1 107 ? 26.650 2.976 39.781 1.00 22.80 495 SER A C 1
ATOM 790 O O . SER A 1 107 ? 26.286 1.782 39.745 1.00 21.06 495 SER A O 1
ATOM 793 N N . ILE A 1 108 ? 27.890 3.394 39.696 1.00 21.36 496 ILE A N 1
ATOM 794 C CA . ILE A 1 108 ? 28.995 2.447 39.825 1.00 21.39 496 ILE A CA 1
ATOM 795 C C . ILE A 1 108 ? 30.043 3.014 40.743 1.00 22.81 496 ILE A C 1
ATOM 796 O O . ILE A 1 108 ? 30.197 4.273 40.946 1.00 20.43 496 ILE A O 1
ATOM 801 N N . GLN A 1 109 ? 30.836 2.102 41.297 1.00 20.91 497 GLN A N 1
ATOM 802 C CA . GLN A 1 109 ? 32.053 2.466 41.917 1.00 21.10 497 GLN A CA 1
ATOM 803 C C . GLN A 1 109 ? 33.248 1.758 41.235 1.00 21.76 497 GLN A C 1
ATOM 804 O O . GLN A 1 109 ? 33.136 0.532 40.961 1.00 22.19 497 GLN A O 1
ATOM 810 N N . VAL A 1 110 ? 34.332 2.478 40.991 1.00 23.44 498 VAL A N 1
ATOM 811 C CA . VAL A 1 110 ? 35.496 2.002 40.314 1.00 26.82 498 VAL A CA 1
ATOM 812 C C . VAL A 1 110 ? 36.685 2.066 41.252 1.00 28.40 498 VAL A C 1
ATOM 813 O O . VAL A 1 110 ? 37.174 3.137 41.583 1.00 26.42 498 VAL A O 1
ATOM 817 N N . LYS A 1 111 ? 37.183 0.890 41.660 1.00 30.03 499 LYS A N 1
ATOM 818 C CA . LYS A 1 111 ? 38.399 0.822 42.481 1.00 31.05 499 LYS A CA 1
ATOM 819 C C . LYS A 1 111 ? 39.619 1.419 41.743 1.00 31.43 499 LYS A C 1
ATOM 820 O O . LYS A 1 111 ? 39.751 1.180 40.533 1.00 30.36 499 LYS A O 1
ATOM 822 N N . PRO A 1 112 ? 40.506 2.166 42.448 0.60 30.18 500 PRO A N 1
ATOM 823 C CA . PRO A 1 112 ? 41.808 2.544 41.872 0.60 30.74 500 PRO A CA 1
ATOM 824 C C . PRO A 1 112 ? 42.531 1.270 41.458 0.60 30.19 500 PRO A C 1
ATOM 825 O O . PRO A 1 112 ? 42.474 0.270 42.211 0.60 28.67 500 PRO A O 1
ATOM 829 N N . SER A 1 113 ? 43.094 1.281 40.259 0.60 29.78 501 SER A N 1
ATOM 830 C CA . SER A 1 113 ? 43.819 0.147 39.733 0.60 30.84 501 SER A CA 1
ATOM 831 C C . SER A 1 113 ? 45.048 0.592 38.906 0.60 30.85 501 SER A C 1
ATOM 832 O O . SER A 1 113 ? 45.412 1.778 38.883 0.60 31.13 501 SER A O 1
ATOM 835 N N . TYR A 1 114 ? 45.664 -0.352 38.201 0.60 31.16 502 TYR A N 1
ATOM 836 C CA . TYR A 1 114 ? 46.965 -0.119 37.591 0.60 31.92 502 TYR A CA 1
ATOM 837 C C . TYR A 1 114 ? 47.125 1.290 37.008 0.60 33.55 502 TYR A C 1
ATOM 838 O O . TYR A 1 114 ? 46.539 1.636 35.964 0.60 33.92 502 TYR A O 1
ATOM 847 N N . GLY A 1 115 ? 47.997 2.059 37.656 0.60 34.49 503 GLY A N 1
ATOM 848 C CA . GLY A 1 115 ? 48.030 3.486 37.449 0.60 34.87 503 GLY A CA 1
ATOM 849 C C . GLY A 1 115 ? 48.435 3.889 36.057 0.60 34.89 503 GLY A C 1
ATOM 850 O O . GLY A 1 115 ? 48.742 3.062 35.184 0.60 34.96 503 GLY A O 1
ATOM 851 N N . LEU A 1 116 ? 48.416 5.200 35.833 0.60 34.32 504 LEU A N 1
ATOM 852 C CA . LEU A 1 116 ? 49.222 5.754 34.777 0.60 33.49 504 LEU A CA 1
ATOM 853 C C . LEU A 1 116 ? 50.511 6.100 35.446 0.60 32.50 504 LEU A C 1
ATOM 854 O O . LEU A 1 116 ? 50.580 6.506 36.608 0.60 32.31 504 LEU A O 1
ATOM 859 N N . THR A 1 117 ? 51.560 5.855 34.703 0.60 31.65 505 THR A N 1
ATOM 860 C CA . THR A 1 117 ? 52.858 6.364 34.997 0.60 32.26 505 THR A CA 1
ATOM 861 C C . THR A 1 117 ? 52.838 7.899 34.995 0.60 29.42 505 THR A C 1
ATOM 862 O O . THR A 1 117 ? 52.013 8.525 34.363 0.60 24.69 505 THR A O 1
ATOM 866 N N . ASP A 1 118 ? 53.747 8.484 35.731 0.60 28.81 506 ASP A N 1
ATOM 867 C CA . ASP A 1 118 ? 53.888 9.911 35.746 0.60 30.53 506 ASP A CA 1
ATOM 868 C C . ASP A 1 118 ? 54.240 10.441 34.354 0.60 27.58 506 ASP A C 1
ATOM 869 O O . ASP A 1 118 ? 53.813 11.485 33.982 0.60 21.93 506 ASP A O 1
ATOM 874 N N . SER A 1 119 ? 54.921 9.623 33.557 0.60 26.04 507 SER A N 1
ATOM 875 C CA . SER A 1 119 ? 55.395 10.079 32.294 0.60 25.67 507 SER A CA 1
ATOM 876 C C . SER A 1 119 ? 54.278 10.017 31.245 0.60 25.13 507 SER A C 1
ATOM 877 O O . SER A 1 119 ? 54.172 10.899 30.418 0.60 21.70 507 SER A O 1
ATOM 880 N N . GLU A 1 120 ? 53.359 9.055 31.339 1.00 26.57 508 GLU A N 1
ATOM 881 C CA . GLU A 1 120 ? 52.174 9.048 30.504 1.00 27.19 508 GLU A CA 1
ATOM 882 C C . GLU A 1 120 ? 51.190 10.206 30.884 1.00 25.77 508 GLU A C 1
ATOM 883 O O . GLU A 1 120 ? 50.584 10.801 29.983 1.00 24.88 508 GLU A O 1
ATOM 885 N N . ILE A 1 121 ? 51.050 10.487 32.174 1.00 24.87 509 ILE A N 1
ATOM 886 C CA . ILE A 1 121 ? 50.256 11.615 32.646 1.00 24.54 509 ILE A CA 1
ATOM 887 C C . ILE A 1 121 ? 50.847 12.904 32.016 1.00 23.33 509 ILE A C 1
ATOM 888 O O . ILE A 1 121 ? 50.131 13.723 31.424 1.00 21.85 509 ILE A O 1
ATOM 893 N N . ALA A 1 122 ? 52.147 13.085 32.155 1.00 23.15 510 ALA A N 1
ATOM 894 C CA . ALA A 1 122 ? 52.781 14.291 31.597 1.00 24.24 510 ALA A CA 1
ATOM 895 C C . ALA A 1 122 ? 52.579 14.414 30.099 1.00 23.67 510 ALA A C 1
ATOM 896 O O . ALA A 1 122 ? 52.256 15.498 29.532 1.00 21.07 510 ALA A O 1
ATOM 898 N N . SER A 1 123 ? 52.674 13.288 29.410 1.00 23.88 511 SER A N 1
ATOM 899 C CA . SER A 1 123 ? 52.517 13.324 28.006 1.00 23.32 511 SER A CA 1
ATOM 900 C C . SER A 1 123 ? 51.083 13.670 27.598 1.00 22.90 511 SER A C 1
ATOM 901 O O . SER A 1 123 ? 50.845 14.396 26.622 1.00 20.26 511 SER A O 1
ATOM 904 N N . MET A 1 124 ? 50.080 13.197 28.339 1.00 19.49 512 MET A N 1
ATOM 905 C CA . MET A 1 124 ? 48.709 13.508 28.010 1.00 19.34 512 MET A CA 1
ATOM 906 C C . MET A 1 124 ? 48.454 14.990 28.287 1.00 18.86 512 MET A C 1
ATOM 907 O O . MET A 1 124 ? 47.684 15.610 27.600 1.00 18.74 512 MET A O 1
ATOM 912 N N . ILE A 1 125 ? 49.033 15.488 29.377 1.00 18.44 513 ILE A N 1
ATOM 913 C CA . ILE A 1 125 ? 48.890 16.946 29.644 1.00 19.16 513 ILE A CA 1
ATOM 914 C C . ILE A 1 125 ? 49.544 17.741 28.520 1.00 17.62 513 ILE A C 1
ATOM 915 O O . ILE A 1 125 ? 48.938 18.656 27.985 1.00 20.73 513 ILE A O 1
ATOM 920 N N . LYS A 1 126 ? 50.756 17.399 28.143 1.00 18.53 514 LYS A N 1
ATOM 921 C CA . LYS A 1 126 ? 51.440 18.225 27.129 1.00 21.66 514 LYS A CA 1
ATOM 922 C C . LYS A 1 126 ? 50.689 18.107 25.754 1.00 22.36 514 LYS A C 1
ATOM 923 O O . LYS A 1 126 ? 50.563 19.100 25.034 1.00 19.19 514 LYS A O 1
ATOM 929 N N . ASP A 1 127 ? 50.193 16.903 25.385 1.00 20.45 515 ASP A N 1
ATOM 930 C CA . ASP A 1 127 ? 49.456 16.748 24.121 1.00 20.79 515 ASP A CA 1
ATOM 931 C C . ASP A 1 127 ? 48.216 17.631 24.102 1.00 19.29 515 ASP A C 1
ATOM 932 O O . ASP A 1 127 ? 47.819 18.183 23.066 1.00 22.06 515 ASP A O 1
ATOM 937 N N . SER A 1 128 ? 47.599 17.818 25.242 1.00 19.71 516 SER A N 1
ATOM 938 C CA . SER A 1 128 ? 46.447 18.688 25.215 1.00 20.14 516 SER A CA 1
ATOM 939 C C . SER A 1 128 ? 46.681 20.141 24.811 1.00 18.33 516 SER A C 1
ATOM 940 O O . SER A 1 128 ? 45.814 20.763 24.221 1.00 15.91 516 SER A O 1
ATOM 943 N N . MET A 1 129 ? 47.825 20.685 25.129 1.00 18.17 517 MET A N 1
ATOM 944 C CA . MET A 1 129 ? 48.213 22.017 24.569 1.00 18.08 517 MET A CA 1
ATOM 945 C C . MET A 1 129 ? 48.679 21.892 23.132 1.00 18.74 517 MET A C 1
ATOM 946 O O . MET A 1 129 ? 48.300 22.684 22.341 1.00 18.92 517 MET A O 1
ATOM 951 N N . SER A 1 130 ? 49.482 20.902 22.818 1.00 21.09 518 SER A N 1
ATOM 952 C CA . SER A 1 130 ? 50.101 20.742 21.486 1.00 22.28 518 SER A CA 1
ATOM 953 C C . SER A 1 130 ? 49.002 20.560 20.403 1.00 23.45 518 SER A C 1
ATOM 954 O O . SER A 1 130 ? 49.128 21.063 19.294 1.00 21.69 518 SER A O 1
ATOM 957 N N . TYR A 1 131 ? 47.910 19.893 20.766 1.00 21.66 519 TYR A N 1
ATOM 958 C CA . TYR A 1 131 ? 46.776 19.665 19.862 1.00 22.32 519 TYR A CA 1
ATOM 959 C C . TYR A 1 131 ? 45.573 20.512 20.222 1.00 23.77 519 TYR A C 1
ATOM 960 O O . TYR A 1 131 ? 44.444 20.181 19.823 1.00 23.89 519 TYR A O 1
ATOM 969 N N . ALA A 1 132 ? 45.768 21.619 20.972 1.00 22.09 520 ALA A N 1
ATOM 970 C CA . ALA A 1 132 ? 44.630 22.434 21.389 1.00 22.16 520 ALA A CA 1
ATOM 971 C C . ALA A 1 132 ? 43.808 22.952 20.215 1.00 24.04 520 ALA A C 1
ATOM 972 O O . ALA A 1 132 ? 42.559 22.906 20.266 1.00 24.79 520 ALA A O 1
ATOM 974 N N . GLU A 1 133 ? 44.458 23.441 19.162 1.00 23.99 521 GLU A N 1
ATOM 975 C CA . GLU A 1 133 ? 43.714 24.088 18.122 1.00 24.28 521 GLU A CA 1
ATOM 976 C C . GLU A 1 133 ? 43.053 23.044 17.277 1.00 22.86 521 GLU A C 1
ATOM 977 O O . GLU A 1 133 ? 41.984 23.312 16.823 1.00 25.09 521 GLU A O 1
ATOM 979 N N . GLN A 1 134 ? 43.728 21.945 16.982 1.00 22.17 522 GLN A N 1
ATOM 980 C CA . GLN A 1 134 ? 43.136 20.855 16.249 1.00 23.64 522 GLN A CA 1
ATOM 981 C C . GLN A 1 134 ? 41.874 20.394 16.997 1.00 23.29 522 GLN A C 1
ATOM 982 O O . GLN A 1 134 ? 40.834 20.141 16.393 1.00 23.64 522 GLN A O 1
ATOM 988 N N . ASP A 1 135 ? 42.008 20.226 18.312 1.00 21.01 523 ASP A N 1
ATOM 989 C CA . ASP A 1 135 ? 40.852 19.879 19.177 1.00 21.54 523 ASP A CA 1
ATOM 990 C C . ASP A 1 135 ? 39.708 20.851 19.173 1.00 21.03 523 ASP A C 1
ATOM 991 O O . ASP A 1 135 ? 38.536 20.432 19.208 1.00 20.20 523 ASP A O 1
ATOM 996 N N . VAL A 1 136 ? 39.986 22.158 19.123 1.00 21.42 524 VAL A N 1
ATOM 997 C CA . VAL A 1 136 ? 38.909 23.121 19.047 1.00 21.54 524 VAL A CA 1
ATOM 998 C C . VAL A 1 136 ? 38.132 22.916 17.715 1.00 21.35 524 VAL A C 1
ATOM 999 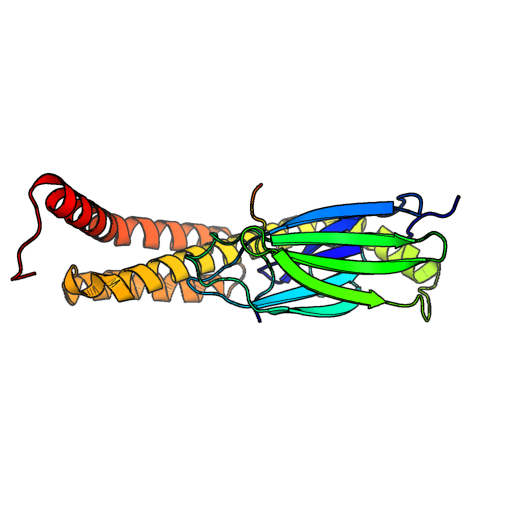O O . VAL A 1 136 ? 36.855 22.872 17.697 1.00 22.61 524 VAL A O 1
ATOM 1003 N N . LYS A 1 137 ? 38.864 22.750 16.622 1.00 23.35 525 LYS A N 1
ATOM 1004 C CA . LYS A 1 137 ? 38.247 22.467 15.306 1.00 24.45 525 LYS A CA 1
ATOM 1005 C C . LYS A 1 137 ? 37.466 21.130 15.293 1.00 22.28 525 LYS A C 1
ATOM 1006 O O . LYS A 1 137 ? 36.375 21.068 14.708 1.00 22.87 525 LYS A O 1
ATOM 1012 N N . ALA A 1 138 ? 38.009 20.083 15.886 1.00 21.40 526 ALA A N 1
ATOM 1013 C CA . ALA A 1 138 ? 37.360 18.800 15.982 1.00 19.34 526 ALA A CA 1
ATOM 1014 C C . ALA A 1 138 ? 36.013 18.912 16.786 1.00 21.10 526 ALA A C 1
ATOM 1015 O O . ALA A 1 138 ? 34.970 18.335 16.404 1.00 21.20 526 ALA A O 1
ATOM 1017 N N . ARG A 1 139 ? 36.031 19.635 17.914 1.00 19.47 527 ARG A N 1
ATOM 1018 C CA . ARG A 1 139 ? 34.825 19.851 18.686 1.00 19.89 527 ARG A CA 1
ATOM 1019 C C . ARG A 1 139 ? 33.773 20.647 17.888 1.00 20.69 527 ARG A C 1
ATOM 1020 O O . ARG A 1 139 ? 32.569 20.329 17.924 1.00 19.59 527 ARG A O 1
ATOM 1028 N N . MET A 1 140 ? 34.201 21.647 17.150 1.00 20.78 528 MET A N 1
ATOM 1029 C CA . MET A 1 140 ? 33.250 22.427 16.385 1.00 23.66 528 MET A CA 1
ATOM 1030 C C . MET A 1 140 ? 32.573 21.563 15.322 1.00 22.17 528 MET A C 1
ATOM 1031 O O . MET A 1 140 ? 31.348 21.656 15.148 1.00 23.55 528 MET A O 1
ATOM 1036 N N . LEU A 1 141 ? 33.379 20.778 14.608 1.00 22.15 529 LEU A N 1
ATOM 1037 C CA . LEU A 1 141 ? 32.921 19.767 13.656 1.00 22.12 529 LEU A CA 1
ATOM 1038 C C . LEU A 1 141 ? 31.922 18.820 14.257 1.00 21.94 529 LEU A C 1
ATOM 1039 O O . LEU A 1 141 ? 30.802 18.681 13.753 1.00 21.28 529 LEU A O 1
ATOM 1044 N N . ALA A 1 142 ? 32.301 18.159 15.356 1.00 21.14 530 ALA A N 1
ATOM 1045 C CA . ALA A 1 142 ? 31.419 17.244 15.998 1.00 20.43 530 ALA A CA 1
ATOM 1046 C C . ALA A 1 142 ? 30.138 17.914 16.501 1.00 20.30 530 ALA A C 1
ATOM 1047 O O . ALA A 1 142 ? 29.047 17.356 16.367 1.00 19.09 530 ALA A O 1
ATOM 1049 N N . GLU A 1 143 ? 30.208 19.136 16.997 1.00 21.42 531 GLU A N 1
ATOM 1050 C CA . GLU A 1 143 ? 29.011 19.777 17.527 1.00 20.76 531 GLU A CA 1
ATOM 1051 C C . GLU A 1 143 ? 28.061 20.136 16.341 1.00 23.14 531 GLU A C 1
ATOM 1052 O O . GLU A 1 143 ? 26.821 20.166 16.485 1.00 21.13 531 G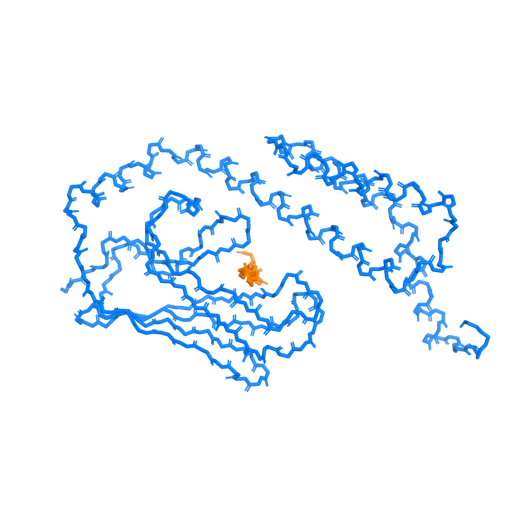LU A O 1
ATOM 1058 N N . GLN A 1 144 ? 28.621 20.401 15.173 1.00 23.15 532 GLN A N 1
ATOM 1059 C CA . GLN A 1 144 ? 27.773 20.649 14.004 1.00 25.88 532 GLN A CA 1
ATOM 1060 C C . GLN A 1 144 ? 27.098 19.397 13.529 1.00 24.21 532 GLN A C 1
ATOM 1061 O O . GLN A 1 144 ? 25.984 19.421 13.047 1.00 23.87 532 GLN A O 1
ATOM 1067 N N . LYS A 1 145 ? 27.809 18.278 13.606 1.00 23.49 533 LYS A N 1
ATOM 1068 C CA . LYS A 1 145 ? 27.228 16.976 13.318 1.00 22.41 533 LYS A CA 1
ATOM 1069 C C . LYS A 1 145 ? 26.123 16.621 14.272 1.00 22.04 533 LYS A C 1
ATOM 1070 O O . LYS A 1 145 ? 25.079 16.034 13.877 1.00 20.14 533 LYS A O 1
ATOM 1076 N N . VAL A 1 146 ? 26.292 16.955 15.540 1.00 19.58 534 VAL A N 1
ATOM 1077 C CA . VAL A 1 146 ? 25.199 16.715 16.483 1.00 21.14 534 VAL A CA 1
ATOM 1078 C C . VAL A 1 146 ? 23.933 17.548 16.146 1.00 20.78 534 VAL A C 1
ATOM 1079 O O . VAL A 1 146 ? 22.820 17.034 16.231 1.00 19.68 534 VAL A O 1
ATOM 1083 N N . GLU A 1 147 ? 24.134 18.816 15.807 1.00 22.79 535 GLU A N 1
ATOM 1084 C CA . GLU A 1 147 ? 23.064 19.694 15.403 1.00 24.28 535 GLU A CA 1
ATOM 1085 C C . GLU A 1 147 ? 22.358 19.151 14.166 1.00 23.91 535 GLU A C 1
ATOM 1086 O O . GLU A 1 147 ? 21.147 19.229 14.087 1.00 22.17 535 GLU A O 1
ATOM 1092 N N . ALA A 1 148 ? 23.126 18.597 13.216 1.00 24.01 536 ALA A N 1
ATOM 1093 C CA . ALA A 1 148 ? 22.523 18.014 12.042 1.00 23.74 536 ALA A CA 1
ATOM 1094 C C . ALA A 1 148 ? 21.595 16.880 12.509 1.00 24.66 536 ALA A C 1
ATOM 1095 O O . ALA A 1 148 ? 20.457 16.757 12.034 1.00 24.24 536 ALA A O 1
ATOM 1097 N N . ALA A 1 149 ? 22.086 16.002 13.378 1.00 22.60 537 ALA A N 1
ATOM 1098 C CA . ALA A 1 149 ? 21.285 14.886 13.811 1.00 22.35 537 ALA A CA 1
ATOM 1099 C C . ALA A 1 149 ? 20.098 15.348 14.616 1.00 21.13 537 ALA A C 1
ATOM 1100 O O . ALA A 1 149 ? 19.017 14.725 14.588 1.00 21.77 537 ALA A O 1
ATOM 1102 N N . ARG A 1 150 ? 20.252 16.464 15.336 1.00 18.87 538 ARG A N 1
ATOM 1103 C CA . ARG A 1 150 ? 19.171 16.963 16.120 1.00 20.79 538 ARG A CA 1
ATOM 1104 C C . ARG A 1 150 ? 18.018 17.399 15.158 1.00 21.50 538 ARG A C 1
ATOM 1105 O O . ARG A 1 150 ? 16.817 17.184 15.412 1.00 19.57 538 ARG A O 1
ATOM 1113 N N . VAL A 1 151 ? 18.404 18.112 14.101 1.00 23.00 539 VAL A N 1
ATOM 1114 C CA . VAL A 1 151 ? 17.441 18.653 13.132 1.00 24.30 539 VAL A CA 1
ATOM 1115 C C . VAL A 1 151 ? 16.732 17.471 12.386 1.00 23.86 539 VAL A C 1
ATOM 1116 O O . VAL A 1 151 ? 15.515 17.447 12.217 1.00 24.22 539 VAL A O 1
ATOM 1120 N N . LEU A 1 152 ? 17.492 16.463 12.015 1.00 23.35 540 LEU A N 1
ATOM 1121 C CA . LEU A 1 152 ? 16.958 15.315 11.365 1.00 22.99 540 LEU A CA 1
ATOM 1122 C C . LEU A 1 152 ? 15.989 14.513 12.255 1.00 24.27 540 LEU A C 1
ATOM 1123 O O . LEU A 1 152 ? 14.926 13.994 11.803 1.00 23.93 540 LEU A O 1
ATOM 1128 N N . GLU A 1 153 ? 16.283 14.460 13.556 1.00 23.86 541 GLU A N 1
ATOM 1129 C CA . GLU A 1 153 ? 15.434 13.711 14.480 1.00 24.09 541 GLU A CA 1
ATOM 1130 C C . GLU A 1 153 ? 14.113 14.463 14.669 1.00 24.12 541 GLU A C 1
ATOM 1131 O O . GLU A 1 153 ? 13.055 13.856 14.755 1.00 26.31 541 GLU A O 1
ATOM 1137 N N . SER A 1 154 ? 14.177 15.770 14.786 1.00 21.64 542 SER A N 1
ATOM 1138 C CA . SER A 1 154 ? 12.981 16.547 14.953 1.00 23.99 542 SER A CA 1
ATOM 1139 C C . SER A 1 154 ? 12.056 16.428 13.660 1.00 24.33 542 SER A C 1
ATOM 1140 O O . SER A 1 154 ? 10.831 16.293 13.746 1.00 23.02 542 SER A O 1
ATOM 1143 N N . LEU A 1 155 ? 12.676 16.496 12.493 1.00 23.07 543 LEU A N 1
ATOM 1144 C CA . LEU A 1 155 ? 11.933 16.344 11.215 1.00 22.69 543 LEU A CA 1
ATOM 1145 C C . LEU A 1 155 ? 11.325 14.978 11.178 1.00 23.84 543 LEU A C 1
ATOM 1146 O O . LEU A 1 155 ? 10.161 14.792 10.801 1.00 23.76 543 LEU A O 1
ATOM 1151 N N . HIS A 1 156 ? 12.125 13.980 11.483 1.00 26.52 544 HIS A N 1
ATOM 1152 C CA . HIS A 1 156 ? 11.627 12.608 11.518 1.00 26.86 544 HIS A CA 1
ATOM 1153 C C . HIS A 1 156 ? 10.359 12.479 12.422 1.00 27.40 544 HIS A C 1
ATOM 1154 O O . HIS A 1 156 ? 9.307 11.870 11.993 1.00 25.91 544 HIS A O 1
ATOM 1161 N N . GLY A 1 157 ? 10.364 13.091 13.622 1.00 26.71 545 GLY A N 1
ATOM 1162 C CA . GLY A 1 157 ? 9.184 13.088 14.448 1.00 26.75 545 GLY A CA 1
ATOM 1163 C C . GLY A 1 157 ? 7.979 13.834 13.836 1.00 26.67 545 GLY A C 1
ATOM 1164 O O . GLY A 1 157 ? 6.794 13.408 13.920 1.00 25.92 545 GLY A O 1
ATOM 1165 N N . ALA A 1 158 ? 8.252 14.991 13.268 1.00 26.20 546 ALA A N 1
ATOM 1166 C CA . ALA A 1 158 ? 7.187 15.770 12.661 1.00 24.36 546 ALA A CA 1
ATOM 1167 C C . ALA A 1 158 ? 6.557 14.980 11.463 1.00 23.73 546 ALA A C 1
ATOM 1168 O O . ALA A 1 158 ? 5.337 14.941 11.348 1.00 23.89 546 ALA A O 1
ATOM 1170 N N . LEU A 1 159 ? 7.358 14.406 10.599 1.00 23.23 547 LEU A N 1
ATOM 1171 C CA . LEU A 1 159 ? 6.843 13.562 9.522 1.00 24.88 547 LEU A CA 1
ATOM 1172 C C . LEU A 1 159 ? 6.014 12.395 10.039 1.00 28.25 547 LEU A C 1
ATOM 1173 O O . LEU A 1 159 ? 4.936 12.065 9.497 1.00 27.83 547 LEU A O 1
ATOM 1178 N N . ALA A 1 160 ? 6.478 11.769 11.110 1.00 29.19 548 ALA A N 1
ATOM 1179 C CA . ALA A 1 160 ? 5.695 10.717 11.727 1.00 29.46 548 ALA A CA 1
ATOM 1180 C C . ALA A 1 160 ? 4.312 11.178 12.196 1.00 28.76 548 ALA A C 1
ATOM 1181 O O . ALA A 1 160 ? 3.325 10.441 12.081 1.00 29.04 548 ALA A O 1
ATOM 1183 N N . ALA A 1 161 ? 4.236 12.365 12.740 1.00 27.99 549 ALA A N 1
ATOM 1184 C CA . ALA A 1 161 ? 3.024 12.857 13.229 1.00 27.90 549 ALA A CA 1
ATOM 1185 C C . ALA A 1 161 ? 2.125 13.378 12.111 1.00 28.61 549 ALA A C 1
ATOM 1186 O O . ALA A 1 161 ? 0.899 13.165 12.191 1.00 26.69 549 ALA A O 1
ATOM 1188 N N . ASP A 1 162 ? 2.714 14.135 11.166 1.00 25.84 550 ASP A N 1
ATOM 1189 C CA . ASP A 1 162 ? 1.953 15.034 10.342 1.00 27.20 550 ASP A CA 1
ATOM 1190 C C . ASP A 1 162 ? 2.244 14.980 8.818 1.00 26.18 550 ASP A C 1
ATOM 1191 O O . ASP A 1 162 ? 2.117 16.017 8.102 1.00 25.73 550 ASP A O 1
ATOM 1196 N N . ALA A 1 163 ? 2.552 13.794 8.319 1.00 26.51 551 ALA A N 1
ATOM 1197 C CA . ALA A 1 163 ? 2.882 13.591 6.922 1.00 26.58 551 ALA A CA 1
ATOM 1198 C C . ALA A 1 163 ? 1.663 14.013 6.047 1.00 26.74 551 ALA A C 1
ATOM 1199 O O . ALA A 1 163 ? 1.811 14.405 4.877 1.00 28.19 551 ALA A O 1
ATOM 1201 N N . ALA A 1 164 ? 0.495 13.971 6.654 1.00 25.76 552 ALA A N 1
ATOM 1202 C CA . ALA A 1 164 ? -0.760 14.194 5.977 1.00 27.46 552 ALA A CA 1
ATOM 1203 C C . ALA A 1 164 ? -0.877 15.643 5.561 1.00 26.58 552 ALA A C 1
ATOM 1204 O O . ALA A 1 164 ? -1.770 15.999 4.784 1.00 27.44 552 ALA A O 1
ATOM 1206 N N . LEU A 1 165 ? 0.027 16.495 6.054 1.00 23.64 553 LEU A N 1
ATOM 1207 C CA . LEU A 1 165 ? -0.079 17.912 5.779 1.00 24.09 553 LEU A CA 1
ATOM 1208 C C . LEU A 1 165 ? 0.762 18.264 4.574 1.00 23.81 553 LEU A C 1
ATOM 1209 O O . LEU A 1 165 ? 0.896 19.426 4.209 1.00 26.14 553 LEU A O 1
ATOM 1214 N N . LEU A 1 166 ? 1.448 17.290 4.011 1.00 23.20 554 LEU A N 1
ATOM 1215 C CA . LEU A 1 166 ? 2.317 17.545 2.874 1.00 22.65 554 LEU A CA 1
ATOM 1216 C C . LEU A 1 166 ? 1.835 16.786 1.655 1.00 22.25 554 LEU A C 1
ATOM 1217 O O . LEU A 1 166 ? 1.468 15.611 1.788 1.00 22.81 554 LEU A O 1
ATOM 1222 N N . SER A 1 167 ? 1.908 17.418 0.477 1.00 23.99 555 SER A N 1
ATOM 1223 C CA . SER A 1 167 ? 1.786 16.668 -0.785 1.00 24.13 555 SER A CA 1
ATOM 1224 C C . SER A 1 167 ? 3.009 15.739 -1.041 1.00 25.94 555 SER A C 1
ATOM 1225 O O . SER A 1 167 ? 4.110 15.998 -0.550 1.00 24.95 555 SER A O 1
ATOM 1228 N N . ALA A 1 168 ? 2.826 14.680 -1.850 1.00 24.49 556 ALA A N 1
ATOM 1229 C CA . ALA A 1 168 ? 3.966 13.850 -2.222 1.00 25.08 556 ALA A CA 1
ATOM 1230 C C . ALA A 1 168 ? 4.977 14.683 -2.903 1.00 26.22 556 ALA A C 1
ATOM 1231 O O . ALA A 1 168 ? 6.176 14.453 -2.737 1.00 27.90 556 ALA A O 1
ATOM 1233 N N . ALA A 1 169 ? 4.548 15.715 -3.642 1.00 26.95 557 ALA A N 1
ATOM 1234 C CA . ALA A 1 169 ? 5.497 16.634 -4.242 1.00 27.90 557 ALA A CA 1
ATOM 1235 C C . ALA A 1 169 ? 6.337 17.420 -3.222 1.00 28.60 557 ALA A C 1
ATOM 1236 O O . ALA A 1 169 ? 7.558 17.491 -3.349 1.00 28.72 557 ALA A O 1
ATOM 1238 N N . GLU A 1 170 ? 5.682 18.070 -2.278 1.00 27.95 558 GLU A N 1
ATOM 1239 C CA . GLU A 1 170 ? 6.365 18.815 -1.239 1.00 28.54 558 GLU A CA 1
ATOM 1240 C C . GLU A 1 170 ? 7.222 17.879 -0.375 1.00 27.20 558 GLU A C 1
ATOM 1241 O O . GLU A 1 170 ? 8.316 18.250 0.063 1.00 25.77 558 GLU A O 1
ATOM 1247 N N . ARG A 1 171 ? 6.703 16.682 -0.116 1.00 27.29 559 ARG A N 1
ATOM 1248 C CA . ARG A 1 171 ? 7.382 15.698 0.692 1.00 27.27 559 ARG A CA 1
ATOM 1249 C C . ARG A 1 171 ? 8.680 15.289 -0.005 1.00 29.36 559 ARG A C 1
ATOM 1250 O O . ARG A 1 171 ? 9.701 15.050 0.648 1.00 26.11 559 ARG A O 1
ATOM 1258 N N . GLN A 1 172 ? 8.703 15.273 -1.323 1.00 28.85 560 GLN A N 1
ATOM 1259 C CA . GLN A 1 172 ? 9.950 14.874 -1.964 1.00 30.04 560 GLN A CA 1
ATOM 1260 C C . GLN A 1 172 ? 11.025 15.967 -1.818 1.00 28.15 560 GLN A C 1
ATOM 1261 O O . GLN A 1 172 ? 12.182 15.612 -1.708 1.00 29.69 560 GLN A O 1
ATOM 1267 N N . VAL A 1 173 ? 10.656 17.263 -1.853 1.00 26.95 561 VAL A N 1
ATOM 1268 C CA . VAL A 1 173 ? 11.613 18.324 -1.710 1.00 28.03 561 VAL A CA 1
ATOM 1269 C C . VAL A 1 173 ? 12.284 18.209 -0.297 1.00 28.30 561 VAL A C 1
ATOM 1270 O O . VAL A 1 173 ? 13.503 18.399 -0.132 1.00 26.20 561 VAL A O 1
ATOM 1274 N N . ILE A 1 174 ? 11.445 17.917 0.688 1.00 27.82 562 ILE A N 1
ATOM 1275 C CA . ILE A 1 174 ? 11.907 17.808 2.077 1.00 27.54 562 ILE A CA 1
ATOM 1276 C C . ILE A 1 174 ? 12.824 16.616 2.248 1.00 27.98 562 ILE A C 1
ATOM 1277 O O . ILE A 1 174 ? 13.924 16.738 2.831 1.00 25.81 562 ILE A O 1
ATOM 1282 N N . ASP A 1 175 ? 12.377 15.474 1.738 1.00 27.75 563 ASP A N 1
ATOM 1283 C CA . ASP A 1 175 ? 13.142 14.267 1.837 1.00 28.97 563 ASP A CA 1
ATOM 1284 C C . ASP A 1 175 ? 14.520 14.414 1.161 1.00 29.78 563 ASP A C 1
ATOM 1285 O O . ASP A 1 175 ? 15.560 13.926 1.684 1.00 27.63 563 ASP A O 1
ATOM 1290 N N . ASP A 1 176 ? 14.536 15.128 0.048 1.00 29.98 564 ASP A N 1
ATOM 1291 C CA . ASP A 1 176 ? 15.779 15.359 -0.679 1.00 31.28 564 ASP A CA 1
ATOM 1292 C C . ASP A 1 176 ? 16.669 16.311 0.154 1.00 30.22 564 ASP A C 1
ATOM 1293 O O . ASP A 1 176 ? 17.882 16.135 0.182 1.00 30.15 564 ASP A O 1
ATOM 1298 N N . ALA A 1 177 ? 16.107 17.346 0.774 1.00 29.74 565 ALA A N 1
ATOM 1299 C CA . ALA A 1 177 ? 16.957 18.219 1.563 1.00 28.57 565 ALA A CA 1
ATOM 1300 C C . ALA A 1 177 ? 17.553 17.436 2.759 1.00 28.71 565 ALA A C 1
ATOM 1301 O O . ALA A 1 177 ? 18.722 17.601 3.083 1.00 27.76 565 ALA A O 1
ATOM 1303 N N . ALA A 1 178 ? 16.759 16.551 3.340 1.00 27.80 566 ALA A N 1
ATOM 1304 C CA . ALA A 1 178 ? 17.130 15.834 4.552 1.00 28.54 566 ALA A CA 1
ATOM 1305 C C . ALA A 1 178 ? 18.174 14.786 4.224 1.00 29.69 566 ALA A C 1
ATOM 1306 O O . ALA A 1 178 ? 19.125 14.593 5.004 1.00 28.63 566 ALA A O 1
ATOM 1308 N N . ALA A 1 179 ? 17.966 14.066 3.125 1.00 27.37 567 ALA A N 1
ATOM 1309 C CA . ALA A 1 179 ? 19.003 13.138 2.600 1.00 29.24 567 ALA A CA 1
ATOM 1310 C C . ALA A 1 179 ? 20.325 13.856 2.298 1.00 29.82 567 ALA A C 1
ATOM 1311 O O . ALA A 1 179 ? 21.408 13.340 2.601 1.00 32.21 567 ALA A O 1
ATOM 1313 N N . HIS A 1 180 ? 20.274 15.028 1.704 1.00 30.15 568 HIS A N 1
ATOM 1314 C CA . HIS A 1 180 ? 21.496 15.753 1.435 1.00 30.61 568 HIS A CA 1
ATOM 1315 C C . HIS A 1 180 ? 22.231 16.224 2.750 1.00 31.12 568 HIS A C 1
ATOM 1316 O O . HIS A 1 180 ? 23.444 16.276 2.808 1.00 31.26 568 HIS A O 1
ATOM 1323 N N . LEU A 1 181 ? 21.480 16.613 3.766 1.00 29.61 569 LEU A N 1
ATOM 1324 C CA . LEU A 1 181 ? 22.074 16.998 5.037 1.00 29.76 569 LEU A CA 1
ATOM 1325 C C . LEU A 1 181 ? 22.729 15.820 5.650 1.00 30.28 569 LEU A C 1
ATOM 1326 O O . LEU A 1 181 ? 23.854 15.911 6.113 1.00 31.74 569 LEU A O 1
ATOM 1331 N N . SER A 1 182 ? 22.039 14.685 5.621 1.00 30.62 570 SER A N 1
ATOM 1332 C CA . SER A 1 182 ? 22.518 13.474 6.156 1.00 32.54 570 SER A CA 1
ATOM 1333 C C . SER A 1 182 ? 23.835 12.985 5.509 1.00 34.85 570 SER A C 1
ATOM 1334 O O . SER A 1 182 ? 24.719 12.394 6.203 1.00 33.43 570 SER A O 1
ATOM 1337 N N . GLU A 1 183 ? 23.961 13.244 4.204 1.00 34.54 571 GLU A N 1
ATOM 1338 C CA . GLU A 1 183 ? 25.174 12.897 3.452 1.00 36.03 571 GLU A CA 1
ATOM 1339 C C . GLU A 1 183 ? 26.343 13.830 3.848 1.00 34.82 571 GLU A C 1
ATOM 1340 O O . GLU A 1 183 ? 27.406 13.348 4.214 1.00 33.98 571 GLU A O 1
ATOM 1346 N N . VAL A 1 184 ? 26.142 15.136 3.852 1.00 33.69 572 VAL A N 1
ATOM 1347 C CA . VAL A 1 184 ? 27.249 16.020 4.117 1.00 35.96 572 VAL A CA 1
ATOM 1348 C C . VAL A 1 184 ? 27.707 15.990 5.592 1.00 35.41 572 VAL A C 1
ATOM 1349 O O . VAL A 1 184 ? 28.816 16.360 5.882 1.00 35.55 572 VAL A O 1
ATOM 1353 N N . ALA A 1 185 ? 26.842 15.495 6.481 1.00 35.69 573 ALA A N 1
ATOM 1354 C CA . ALA A 1 185 ? 27.099 15.421 7.902 1.00 35.10 573 ALA A CA 1
ATOM 1355 C C . ALA A 1 185 ? 28.030 14.260 8.113 1.00 37.72 573 ALA A C 1
ATOM 1356 O O . ALA A 1 185 ? 28.551 14.071 9.212 1.00 37.58 573 ALA A O 1
ATOM 1358 N N . GLN A 1 186 ? 28.184 13.423 7.093 1.00 40.28 574 GLN A N 1
ATOM 1359 C CA . GLN A 1 186 ? 29.160 12.343 7.191 1.00 42.30 574 GLN A CA 1
ATOM 1360 C C . GLN A 1 186 ? 30.617 12.756 6.831 1.00 42.02 574 GLN A C 1
ATOM 1361 O O . GLN A 1 186 ? 31.562 12.009 7.107 1.00 42.79 574 GLN A O 1
ATOM 1367 N N . GLY A 1 187 ? 30.796 13.949 6.296 1.00 40.95 575 GLY A N 1
ATOM 1368 C CA . GLY A 1 187 ? 32.093 14.380 5.870 1.00 42.06 575 GLY A CA 1
ATOM 1369 C C . GLY A 1 187 ? 32.688 15.281 6.909 1.00 42.14 575 GLY A C 1
ATOM 1370 O O . GLY A 1 187 ? 32.341 15.193 8.089 1.00 41.78 575 GLY A O 1
ATOM 1371 N N . ASP A 1 188 ? 33.572 16.163 6.496 1.00 41.85 576 ASP A N 1
ATOM 1372 C CA . ASP A 1 188 ? 34.374 16.873 7.476 1.00 43.64 576 ASP A CA 1
ATOM 1373 C C . ASP A 1 188 ? 34.466 18.350 7.179 1.00 42.28 576 ASP A C 1
ATOM 1374 O O . ASP A 1 188 ? 35.350 19.009 7.648 1.00 41.47 576 ASP A O 1
ATOM 1379 N N . ASP A 1 189 ? 33.487 18.878 6.460 1.00 42.24 577 ASP A N 1
ATOM 1380 C CA . ASP A 1 189 ? 33.374 20.319 6.168 1.00 43.20 577 ASP A CA 1
ATOM 1381 C C . ASP A 1 189 ? 32.262 20.977 6.949 1.00 43.41 577 ASP A C 1
ATOM 1382 O O . ASP A 1 189 ? 31.080 20.846 6.628 1.00 44.25 577 ASP A O 1
ATOM 1387 N N . VAL A 1 190 ? 32.655 21.784 7.908 1.00 43.43 578 VAL A N 1
ATOM 1388 C CA . VAL A 1 190 ? 31.757 22.366 8.872 1.00 43.33 578 VAL A CA 1
ATOM 1389 C C . VAL A 1 190 ? 30.764 23.384 8.270 1.00 44.68 578 VAL A C 1
ATOM 1390 O O . VAL A 1 190 ? 29.594 23.503 8.727 1.00 43.85 578 VAL A O 1
ATOM 1394 N N . ASP A 1 191 ? 31.239 24.116 7.256 1.00 44.31 579 ASP A N 1
ATOM 1395 C CA . ASP A 1 191 ? 30.480 25.185 6.623 1.00 44.59 579 ASP A CA 1
ATOM 1396 C C . ASP A 1 191 ? 29.368 24.627 5.751 1.00 42.29 579 ASP A C 1
ATOM 1397 O O . ASP A 1 191 ? 28.288 25.224 5.641 1.00 40.70 579 ASP A O 1
ATOM 1402 N N . ALA A 1 192 ? 29.680 23.489 5.148 1.00 39.40 580 ALA A N 1
ATOM 1403 C CA . ALA A 1 192 ? 28.761 22.725 4.332 1.00 38.34 580 ALA A CA 1
ATOM 1404 C C . ALA A 1 192 ? 27.649 22.104 5.164 1.00 37.53 580 ALA A C 1
ATOM 1405 O O . ALA A 1 192 ? 26.503 22.052 4.703 1.00 37.07 580 ALA A O 1
ATOM 1407 N N . ILE A 1 193 ? 27.984 21.594 6.361 1.00 35.36 581 ILE A N 1
ATOM 1408 C CA . ILE A 1 193 ? 26.970 21.009 7.218 1.00 34.62 581 ILE A CA 1
ATOM 1409 C C . ILE A 1 193 ? 26.071 22.176 7.603 1.00 35.65 581 ILE A C 1
ATOM 1410 O O . ILE A 1 193 ? 24.837 22.097 7.492 1.00 34.04 581 ILE A O 1
ATOM 1415 N N . GLU A 1 194 ? 26.668 23.277 8.026 1.00 36.76 582 GLU A N 1
ATOM 1416 C CA . GLU A 1 194 ? 25.869 24.424 8.401 1.00 38.02 582 GLU A CA 1
ATOM 1417 C C . GLU A 1 194 ? 24.897 24.873 7.295 1.00 38.37 582 GLU A C 1
ATOM 1418 O O . GLU A 1 194 ? 23.768 25.269 7.609 1.00 37.88 582 GLU A O 1
ATOM 1424 N N . GLN A 1 195 ? 25.331 24.853 6.027 1.00 38.00 583 GLN A N 1
ATOM 1425 C CA . GLN A 1 195 ? 24.518 25.357 4.948 1.00 37.70 583 GLN A CA 1
ATOM 1426 C C . GLN A 1 195 ? 23.404 24.339 4.694 1.00 36.26 583 GLN A C 1
ATOM 1427 O O . GLN A 1 195 ? 22.275 24.740 4.479 1.00 37.50 583 GLN A O 1
ATOM 1429 N N . ALA A 1 196 ? 23.724 23.046 4.770 1.00 34.29 584 ALA A N 1
ATOM 1430 C CA . ALA A 1 196 ? 22.729 21.991 4.585 1.00 33.46 584 ALA A CA 1
ATOM 1431 C C . ALA A 1 196 ? 21.625 22.054 5.676 1.00 33.14 584 ALA A C 1
ATOM 1432 O O . ALA A 1 196 ? 20.485 21.779 5.396 1.00 32.72 584 ALA A O 1
ATOM 1434 N N . ILE A 1 197 ? 21.957 22.451 6.899 1.00 31.47 585 ILE A N 1
ATOM 1435 C CA . ILE A 1 197 ? 20.956 22.546 7.991 1.00 29.54 585 ILE A CA 1
ATOM 1436 C C . ILE A 1 197 ? 20.058 23.715 7.654 1.00 30.81 585 ILE A C 1
ATOM 1437 O O . ILE A 1 197 ? 18.830 23.620 7.697 1.00 28.79 585 ILE A O 1
ATOM 1442 N N . LYS A 1 198 ? 20.678 24.853 7.293 1.00 31.05 586 LYS A N 1
ATOM 1443 C CA . LYS A 1 198 ? 19.936 26.003 6.860 1.00 31.03 586 LYS A CA 1
ATOM 1444 C C . LYS A 1 198 ? 18.913 25.710 5.706 1.00 30.96 586 LYS A C 1
ATOM 1445 O O . LYS A 1 198 ? 17.796 26.233 5.732 1.00 28.93 586 LYS A O 1
ATOM 1447 N N . ASN A 1 199 ? 19.292 24.838 4.760 1.00 30.82 587 ASN A N 1
ATOM 1448 C CA . ASN A 1 199 ? 18.471 24.400 3.642 1.00 30.27 587 ASN A CA 1
ATOM 1449 C C . ASN A 1 199 ? 17.309 23.528 4.137 1.00 30.45 587 ASN A C 1
ATOM 1450 O O . ASN A 1 199 ? 16.178 23.743 3.713 1.00 28.79 587 ASN A O 1
ATOM 1455 N N . VAL A 1 200 ? 17.580 22.609 5.079 1.00 29.31 588 VAL A N 1
ATOM 1456 C CA . VAL A 1 200 ? 16.485 21.860 5.685 1.00 27.97 588 VAL A CA 1
ATOM 1457 C C . VAL A 1 200 ? 15.541 22.752 6.384 1.00 26.97 588 VAL A C 1
ATOM 1458 O O . VAL A 1 200 ? 14.359 22.556 6.250 1.00 27.37 588 VAL A O 1
ATOM 1462 N N . ASP A 1 201 ? 16.023 23.749 7.123 1.00 28.17 589 ASP A N 1
ATOM 1463 C CA . ASP A 1 201 ? 15.158 24.717 7.824 1.00 29.35 589 ASP A CA 1
ATOM 1464 C C . ASP A 1 201 ? 14.277 25.544 6.871 1.00 30.39 589 ASP A C 1
ATOM 1465 O O . ASP A 1 201 ? 13.084 25.734 7.085 1.00 27.95 589 ASP A O 1
ATOM 1470 N N . LYS A 1 202 ? 14.892 26.040 5.799 1.00 30.71 590 LYS A N 1
ATOM 1471 C CA . LYS A 1 202 ? 14.133 26.784 4.811 1.00 30.30 590 LYS A CA 1
ATOM 1472 C C . LYS A 1 202 ? 13.135 25.894 4.108 1.00 27.83 590 LYS A C 1
ATOM 1473 O O . LYS A 1 202 ? 12.062 26.352 3.853 1.00 26.96 590 LYS A O 1
ATOM 1475 N N . GLN A 1 203 ? 13.471 24.639 3.743 1.00 27.66 591 GLN A N 1
ATOM 1476 C CA . GLN A 1 203 ? 12.514 23.754 3.059 1.00 26.80 591 GLN A CA 1
ATOM 1477 C C . GLN A 1 203 ? 11.399 23.256 3.993 1.00 26.58 591 GLN A C 1
ATOM 1478 O O . GLN A 1 203 ? 10.415 22.733 3.512 1.00 25.35 591 GLN A O 1
ATOM 1484 N N . THR A 1 204 ? 11.516 23.441 5.306 1.00 25.24 592 THR A N 1
ATOM 1485 C CA . THR A 1 204 ? 10.494 22.887 6.207 1.00 23.71 592 THR A CA 1
ATOM 1486 C C . THR A 1 204 ? 9.721 24.016 6.834 1.00 25.45 592 THR A C 1
ATOM 1487 O O . THR A 1 204 ? 8.840 23.806 7.632 1.00 24.51 592 THR A O 1
ATOM 1491 N N . GLN A 1 205 ? 10.009 25.264 6.470 1.00 27.16 593 GLN A N 1
ATOM 1492 C CA . GLN A 1 205 ? 9.323 26.356 7.150 1.00 26.98 593 GLN A CA 1
ATOM 1493 C C . GLN A 1 205 ? 7.780 26.329 7.005 1.00 27.76 593 GLN A C 1
ATOM 1494 O O . GLN A 1 205 ? 7.053 26.521 7.993 1.00 25.75 593 GLN A O 1
ATOM 1496 N N . ASP A 1 206 ? 7.281 26.045 5.797 1.00 27.89 594 ASP A N 1
ATOM 1497 C CA . ASP A 1 206 ? 5.864 26.005 5.512 1.00 28.28 594 ASP A CA 1
ATOM 1498 C C . ASP A 1 206 ? 5.220 24.837 6.290 1.00 27.31 594 ASP A C 1
ATOM 1499 O O . ASP A 1 206 ? 4.190 25.001 6.851 1.00 27.54 594 ASP A O 1
ATOM 1504 N N . PHE A 1 207 ? 5.801 23.662 6.199 1.00 26.84 595 PHE A N 1
ATOM 1505 C CA . PHE A 1 207 ? 5.403 22.460 6.975 1.00 25.81 595 PHE A CA 1
ATOM 1506 C C . PHE A 1 207 ? 5.304 22.865 8.446 1.00 25.23 595 PHE A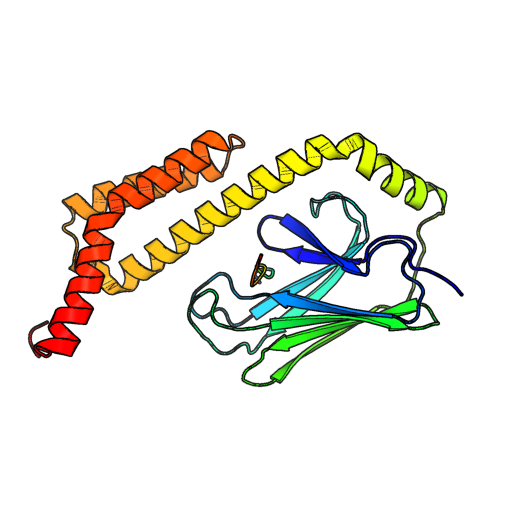 C 1
ATOM 1507 O O . PHE A 1 207 ? 4.270 22.647 9.042 1.00 24.36 595 PHE A O 1
ATOM 1515 N N . ALA A 1 208 ? 6.343 23.489 9.023 1.00 24.23 596 ALA A N 1
ATOM 1516 C CA . ALA A 1 208 ? 6.260 23.778 10.460 1.00 26.17 596 ALA A CA 1
ATOM 1517 C C . ALA A 1 208 ? 5.119 24.736 10.725 1.00 25.77 596 ALA A C 1
ATOM 1518 O O . ALA A 1 208 ? 4.383 24.569 11.685 1.00 27.72 596 ALA A O 1
ATOM 1520 N N . ALA A 1 209 ? 4.897 25.670 9.840 1.00 26.21 597 ALA A N 1
ATOM 1521 C CA . ALA A 1 209 ? 3.811 26.628 10.039 1.00 28.28 597 ALA A CA 1
ATOM 1522 C C . ALA A 1 209 ? 2.412 26.023 9.933 1.00 28.07 597 ALA A C 1
ATOM 1523 O O . ALA A 1 209 ? 1.537 26.370 10.715 1.00 29.77 597 ALA A O 1
ATOM 1525 N N . ARG A 1 210 ? 2.221 25.096 8.991 1.00 29.55 598 ARG A N 1
ATOM 1526 C CA . ARG A 1 210 ? 0.981 24.303 8.879 1.00 28.15 598 ARG A CA 1
ATOM 1527 C C . ARG A 1 210 ? 0.722 23.450 10.097 1.00 26.97 598 ARG A C 1
ATOM 1528 O O . ARG A 1 210 ? -0.434 23.334 10.501 1.00 27.95 598 ARG A O 1
ATOM 1536 N N . ARG A 1 211 ? 1.751 22.834 10.676 1.00 26.03 599 ARG A N 1
ATOM 1537 C CA . ARG A 1 211 ? 1.616 22.163 11.939 1.00 25.90 599 ARG A CA 1
ATOM 1538 C C . ARG A 1 211 ? 1.165 23.136 13.069 1.00 26.35 599 ARG A C 1
ATOM 1539 O O . ARG A 1 211 ? 0.244 22.792 13.808 1.00 26.76 599 ARG A O 1
ATOM 1547 N N . MET A 1 212 ? 1.770 24.338 13.211 1.00 26.56 600 MET A N 1
ATOM 1548 C CA . ME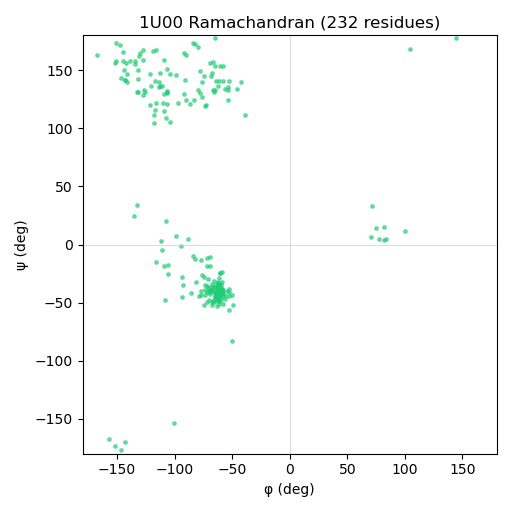T A 1 212 ? 1.298 25.289 14.227 1.00 26.44 600 MET A CA 1
ATOM 1549 C C . MET A 1 212 ? -0.174 25.710 13.911 1.00 29.02 600 MET A C 1
ATOM 1550 O O . MET A 1 212 ? -1.034 25.735 14.791 1.00 28.66 600 MET A O 1
ATOM 1555 N N . ASP A 1 213 ? -0.434 26.022 12.649 1.00 30.57 601 ASP A N 1
ATOM 1556 C CA . ASP A 1 213 ? -1.757 26.501 12.186 1.00 31.64 601 ASP A CA 1
ATOM 1557 C C . ASP A 1 213 ? -2.806 25.497 12.577 1.00 30.71 601 ASP A C 1
ATOM 1558 O O . ASP A 1 213 ? -3.876 25.828 13.150 1.00 31.47 601 ASP A O 1
ATOM 1563 N N . GLN A 1 214 ? -2.475 24.246 12.362 1.00 30.53 602 GLN A N 1
ATOM 1564 C CA . GLN A 1 214 ? -3.368 23.174 12.733 1.00 31.22 602 GLN A CA 1
ATOM 1565 C C . GLN A 1 214 ? -3.658 23.126 14.255 1.00 31.62 602 GLN A C 1
ATOM 1566 O O . GLN A 1 214 ? -4.819 23.010 14.648 1.00 30.67 602 GLN A O 1
ATOM 1572 N N . SER A 1 215 ? -2.597 23.136 15.097 1.00 29.27 603 SER A N 1
ATOM 1573 C CA . SER A 1 215 ? -2.790 23.201 16.551 1.00 27.74 603 SER A CA 1
ATOM 1574 C C . SER A 1 215 ? -3.591 24.452 16.910 1.00 27.51 603 SER A C 1
ATOM 1575 O O . SER A 1 215 ? -4.424 24.407 17.799 1.00 28.05 603 SER A O 1
ATOM 1578 N N . VAL A 1 216 ? -3.359 25.579 16.261 1.00 29.81 604 VAL A N 1
ATOM 1579 C CA . VAL A 1 216 ? -4.049 26.805 16.716 1.00 31.96 604 VAL A CA 1
ATOM 1580 C C . VAL A 1 216 ? -5.532 26.801 16.318 1.00 35.53 604 VAL A C 1
ATOM 1581 O O . VAL A 1 216 ? -6.407 27.017 17.181 1.00 34.99 604 VAL A O 1
ATOM 1585 N N . ARG A 1 217 ? -5.822 26.569 15.015 1.00 36.55 605 ARG A N 1
ATOM 1586 C CA . ARG A 1 217 ? -7.218 26.447 14.561 1.00 37.35 605 ARG A CA 1
ATOM 1587 C C . ARG A 1 217 ? -7.952 25.453 15.458 1.00 36.23 605 ARG A C 1
ATOM 1588 O O . ARG A 1 217 ? -9.041 25.732 15.906 1.00 37.25 605 ARG A O 1
ATOM 1596 N N . ARG A 1 218 ? -7.342 24.331 15.787 1.00 35.95 606 ARG A N 1
ATOM 1597 C CA . ARG A 1 218 ? -8.021 23.312 16.616 1.00 35.68 606 ARG A CA 1
ATOM 1598 C C . ARG A 1 218 ? -8.292 23.758 18.073 1.00 36.19 606 ARG A C 1
ATOM 1599 O O . ARG A 1 218 ? -9.404 23.604 18.601 1.00 35.66 606 ARG A O 1
ATOM 1607 N N . ALA A 1 219 ? -7.274 24.290 18.737 1.00 34.07 607 ALA A N 1
ATOM 1608 C CA . ALA A 1 219 ? -7.476 24.769 20.099 1.00 33.51 607 ALA A CA 1
ATOM 1609 C C . ALA A 1 219 ? -8.536 25.899 20.113 1.00 33.84 607 ALA A C 1
ATOM 1610 O O . ALA A 1 219 ? -9.418 25.901 20.956 1.00 33.06 607 ALA A O 1
ATOM 1612 N N . LEU A 1 220 ? -8.429 26.829 19.151 1.00 34.74 608 LEU A N 1
ATOM 1613 C CA . LEU A 1 220 ? -9.181 28.108 19.139 1.00 35.80 608 LEU A CA 1
ATOM 1614 C C . LEU A 1 220 ? -10.601 28.034 18.513 1.00 36.82 608 LEU A C 1
ATOM 1615 O O . LEU A 1 220 ? -11.545 28.659 18.998 1.00 35.36 608 LEU A O 1
ATOM 1620 N N . LYS A 1 221 ? -10.736 27.317 17.409 1.00 38.78 609 LYS A N 1
ATOM 1621 C CA . LYS A 1 221 ? -12.020 27.225 16.699 1.00 40.74 609 LYS A CA 1
ATOM 1622 C C . LYS A 1 221 ? -12.677 25.849 16.923 1.00 41.17 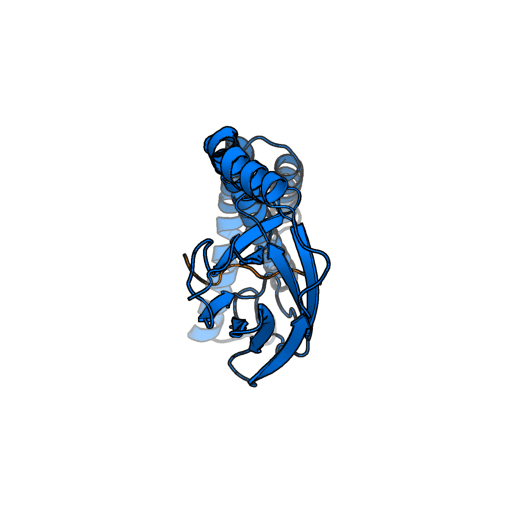609 LYS A C 1
ATOM 1623 O O . LYS A 1 221 ? -13.908 25.681 16.723 1.00 42.03 609 LYS A O 1
ATOM 1629 N N . GLY A 1 222 ? -11.857 24.891 17.364 1.00 40.63 610 GLY A N 1
ATOM 1630 C CA . GLY A 1 222 ? -12.312 23.579 17.738 1.00 39.43 610 GLY A CA 1
ATOM 1631 C C . GLY A 1 222 ? -11.993 22.525 16.699 1.00 39.44 610 GLY A C 1
ATOM 1632 O O . GLY A 1 222 ? -11.598 22.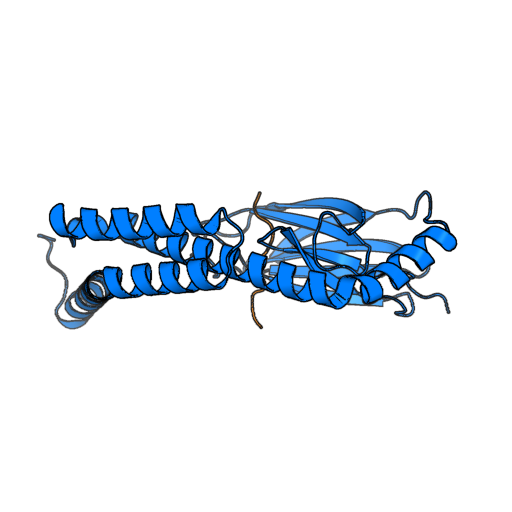816 15.561 1.00 36.97 610 GLY A O 1
ATOM 1633 N N . HIS A 1 223 ? -12.172 21.276 17.111 1.00 38.68 611 HIS A N 1
ATOM 1634 C CA . HIS A 1 223 ? -11.832 20.111 16.325 1.00 40.58 611 HIS A CA 1
ATOM 1635 C C . HIS A 1 223 ? -13.021 19.647 15.491 1.00 42.19 611 HIS A C 1
ATOM 1636 O O . HIS A 1 223 ? -14.180 20.049 15.712 1.00 41.16 611 HIS A O 1
ATOM 1643 N N . SER A 1 224 ? -12.729 18.803 14.509 1.00 45.24 612 SER A N 1
ATOM 1644 C CA . SER A 1 224 ? -13.780 18.234 13.662 1.00 48.47 612 SER A CA 1
ATOM 1645 C C . SER A 1 224 ? -13.524 16.729 13.589 1.00 51.15 612 SER A C 1
ATOM 1646 O O . SER A 1 224 ? -12.378 16.282 13.396 1.00 50.86 612 SER A O 1
ATOM 1649 N N . VAL A 1 225 ? -14.574 15.940 13.826 1.00 54.45 613 VAL A N 1
ATOM 1650 C CA . VAL A 1 225 ? -14.438 14.485 13.815 1.00 57.76 613 VAL A CA 1
ATOM 1651 C C . VAL A 1 225 ? -13.918 14.009 12.415 1.00 60.36 613 VAL A C 1
ATOM 1652 O O . VAL A 1 225 ? -13.304 12.929 12.310 1.00 61.62 613 VAL A O 1
ATOM 1654 N N . ASP A 1 226 ? -14.158 14.829 11.371 1.00 62.80 614 ASP A N 1
ATOM 1655 C CA . ASP A 1 226 ? -13.612 14.630 10.009 1.00 64.71 614 ASP A CA 1
ATOM 1656 C C . ASP A 1 226 ? -12.080 14.384 10.007 1.00 66.04 614 ASP A C 1
ATOM 1657 O O . ASP A 1 226 ? -11.645 13.216 9.934 1.00 66.52 614 ASP A O 1
ATOM 1659 N N . GLU A 1 227 ? -11.284 15.463 10.057 1.00 67.13 615 GLU A N 1
ATOM 1660 C CA . GLU A 1 227 ? -9.853 15.393 10.413 1.00 68.03 615 GLU A CA 1
ATOM 1661 C C . GLU A 1 227 ? -9.450 16.771 10.929 1.00 68.57 615 GLU A C 1
ATOM 1662 O O . GLU A 1 227 ? -9.428 16.996 12.137 1.00 69.66 615 GLU A O 1
ATOM 1668 N N . GLU B 2 1 ? 23.155 2.235 23.670 1.00 35.43 98 GLU P N 1
ATOM 1669 C CA . GLU B 2 1 ? 22.297 3.273 24.277 1.00 34.00 98 GLU P CA 1
ATOM 1670 C C . GLU B 2 1 ? 23.005 4.633 23.968 1.00 31.39 98 GLU P C 1
ATOM 1671 O O . GLU B 2 1 ? 24.210 4.686 23.871 1.00 29.05 98 GLU P O 1
ATOM 1677 N N . LEU B 2 2 ? 22.237 5.696 23.791 1.00 28.85 99 LEU P N 1
ATOM 1678 C CA . LEU B 2 2 ? 22.798 7.004 23.432 1.00 27.73 99 LEU P CA 1
ATOM 1679 C C . LEU B 2 2 ? 23.479 7.647 24.623 1.00 24.00 99 LEU P C 1
ATOM 1680 O O . LEU B 2 2 ? 22.988 7.561 25.749 1.00 19.52 99 LEU P O 1
ATOM 1685 N N . PRO B 2 3 ? 24.575 8.376 24.384 1.00 23.17 100 PRO P N 1
ATOM 1686 C CA . PRO B 2 3 ? 25.169 9.101 25.482 1.00 21.06 100 PRO P CA 1
ATOM 1687 C C . PRO B 2 3 ? 24.311 10.429 25.677 1.00 20.25 100 PRO P C 1
ATOM 1688 O O . PRO B 2 3 ? 23.464 10.765 24.904 1.00 19.94 100 PRO P O 1
ATOM 1692 N N . PRO B 2 4 ? 24.587 11.096 26.744 1.00 20.04 101 PRO P N 1
ATOM 1693 C CA . PRO B 2 4 ? 23.894 12.326 27.103 1.00 20.37 101 PRO P CA 1
ATOM 1694 C C . PRO B 2 4 ? 24.176 13.461 26.155 1.00 19.63 101 PRO P C 1
ATOM 1695 O O . PRO B 2 4 ? 25.196 13.480 25.424 1.00 17.98 101 PRO P O 1
ATOM 1699 N N . VAL B 2 5 ? 23.243 14.407 26.147 1.00 20.09 102 VAL P N 1
ATOM 1700 C CA . VAL B 2 5 ? 23.397 15.668 25.429 1.00 22.34 102 VAL P CA 1
ATOM 1701 C C . VAL B 2 5 ? 23.452 16.746 26.518 1.00 22.90 102 VAL P C 1
ATOM 1702 O O . VAL B 2 5 ? 22.713 16.620 27.430 1.00 18.46 102 VAL P O 1
ATOM 1706 N N . LYS B 2 6 ? 24.284 17.779 26.443 1.00 23.51 103 LYS P N 1
ATOM 1707 C CA . LYS B 2 6 ? 24.289 18.782 27.484 1.00 27.43 103 LYS P CA 1
ATOM 1708 C C . LYS B 2 6 ? 22.869 19.443 27.499 1.00 26.93 103 LYS P C 1
ATOM 1709 O O . LYS B 2 6 ? 22.208 19.641 26.426 1.00 26.82 103 LYS P O 1
ATOM 1715 N N . ILE B 2 7 ? 22.322 19.639 28.691 1.00 28.37 104 ILE P N 1
ATOM 1716 C CA . ILE B 2 7 ? 20.951 20.210 28.812 1.00 28.12 104 ILE P CA 1
ATOM 1717 C C . ILE B 2 7 ? 20.942 21.724 28.716 1.00 30.95 104 ILE P C 1
ATOM 1718 O O . ILE B 2 7 ? 19.883 22.332 28.628 1.00 30.51 104 ILE P O 1
ATOM 1723 N N . HIS B 2 8 ? 22.101 22.344 28.804 1.00 34.30 105 HIS P N 1
ATOM 1724 C CA . HIS B 2 8 ? 22.186 23.818 28.673 1.00 38.75 105 HIS P CA 1
ATOM 1725 C C . HIS B 2 8 ? 23.559 24.198 28.120 1.00 42.29 105 HIS P C 1
ATOM 1726 O O . HIS B 2 8 ? 24.333 23.335 27.763 1.00 42.54 105 HIS P O 1
ATOM 1733 N N . CYS B 2 9 ? 23.876 25.482 28.065 1.00 46.62 106 CYS P N 1
ATOM 1734 C CA . CYS B 2 9 ? 25.116 25.954 27.421 1.00 50.27 106 CYS P CA 1
ATOM 1735 C C . CYS B 2 9 ? 26.383 25.107 27.733 1.00 51.88 106 CYS P C 1
ATOM 1736 O O . CYS B 2 9 ? 27.297 25.489 28.475 1.00 53.92 106 CYS P O 1
#